Protein AF-A0A3M2GFY6-F1 (afdb_monomer)

pLDDT: mean 73.07, std 13.06, range [37.66, 90.62]

Structure (mmCIF, N/CA/C/O backbone):
data_AF-A0A3M2GFY6-F1
#
_entry.id   AF-A0A3M2GFY6-F1
#
loop_
_atom_site.group_PDB
_atom_site.id
_atom_site.type_symbol
_atom_site.label_atom_id
_atom_site.label_alt_id
_atom_site.label_comp_id
_atom_site.label_asym_id
_atom_site.label_entity_id
_atom_site.label_seq_id
_atom_site.pdbx_PDB_ins_code
_atom_site.Cartn_x
_atom_site.Cartn_y
_atom_site.Cartn_z
_atom_site.occupancy
_atom_site.B_iso_or_equiv
_atom_site.auth_seq_id
_atom_site.auth_comp_id
_atom_site.auth_asym_id
_atom_site.auth_atom_id
_atom_site.pdbx_PDB_model_num
ATOM 1 N N . MET A 1 1 ? -39.160 -22.752 21.048 1.00 37.66 1 MET A N 1
ATOM 2 C CA . MET A 1 1 ? -37.752 -22.494 20.669 1.00 37.66 1 MET A CA 1
ATOM 3 C C . MET A 1 1 ? -37.716 -21.827 19.296 1.00 37.66 1 MET A C 1
ATOM 5 O O . MET A 1 1 ? -38.011 -22.511 18.321 1.00 37.66 1 MET A O 1
ATOM 9 N N . PRO A 1 2 ? -37.441 -20.518 19.177 1.00 38.84 2 PRO A N 1
ATOM 10 C CA . PRO A 1 2 ? -37.310 -19.885 17.872 1.00 38.84 2 PRO A CA 1
ATOM 11 C C . PRO A 1 2 ? -35.859 -19.982 17.378 1.00 38.84 2 PRO A C 1
ATOM 13 O O . PRO A 1 2 ? -34.914 -19.687 18.106 1.00 38.84 2 PRO A O 1
ATOM 16 N N . LYS A 1 3 ? -35.698 -20.444 16.134 1.00 40.81 3 LYS A N 1
ATOM 17 C CA . LYS A 1 3 ? -34.412 -20.633 15.450 1.00 40.81 3 LYS A CA 1
ATOM 18 C C . LYS A 1 3 ? -33.701 -19.288 15.259 1.00 40.81 3 LYS A C 1
ATOM 20 O O . LYS A 1 3 ? -34.313 -18.323 14.799 1.00 40.81 3 LYS A O 1
ATOM 25 N N . SER A 1 4 ? -32.414 -19.243 15.599 1.00 39.19 4 SER A N 1
ATOM 26 C CA . SER A 1 4 ? -31.551 -18.079 15.411 1.00 39.19 4 SER A CA 1
ATOM 27 C C . SER A 1 4 ? -31.456 -17.720 13.926 1.00 39.19 4 SER A C 1
ATOM 29 O O . SER A 1 4 ? -31.172 -18.559 13.069 1.00 39.19 4 SER A O 1
ATOM 31 N N . LYS A 1 5 ? -31.722 -16.451 13.604 1.00 41.00 5 LYS A N 1
ATOM 32 C CA . LYS A 1 5 ? -31.489 -15.907 12.265 1.00 41.00 5 LYS A CA 1
ATOM 33 C C . LYS A 1 5 ? -29.979 -15.841 12.043 1.00 41.00 5 LYS A C 1
ATOM 35 O O . LYS A 1 5 ? -29.290 -15.055 12.687 1.00 41.00 5 LYS A O 1
ATOM 40 N N . ALA A 1 6 ? -29.480 -16.685 11.145 1.00 41.47 6 ALA A N 1
ATOM 41 C CA . ALA A 1 6 ? -28.109 -16.625 10.665 1.00 41.47 6 ALA A CA 1
ATOM 42 C C . ALA A 1 6 ? -27.842 -15.239 10.056 1.00 41.47 6 ALA A C 1
ATOM 44 O O . ALA A 1 6 ? -28.510 -14.819 9.110 1.00 41.47 6 ALA A O 1
ATOM 45 N N . TYR A 1 7 ? -26.875 -14.526 10.630 1.00 43.47 7 TYR A N 1
ATOM 46 C CA . TYR A 1 7 ? -26.387 -13.242 10.141 1.00 43.47 7 TYR A CA 1
ATOM 47 C C . TYR A 1 7 ? -25.671 -13.473 8.801 1.00 43.47 7 TYR A C 1
ATOM 49 O O . TYR A 1 7 ? -24.517 -13.898 8.762 1.00 43.47 7 TYR A O 1
ATOM 57 N N . GLN A 1 8 ? -26.360 -13.233 7.685 1.00 42.47 8 GLN A N 1
ATOM 58 C CA . GLN A 1 8 ? -25.717 -13.198 6.375 1.00 42.47 8 GLN A CA 1
ATOM 59 C C . GLN A 1 8 ? -24.933 -11.889 6.257 1.00 42.47 8 GLN A C 1
ATOM 61 O O . GLN A 1 8 ? -25.493 -10.822 6.013 1.00 42.47 8 GLN A O 1
ATOM 66 N N . VAL A 1 9 ? -23.619 -11.960 6.474 1.00 50.66 9 VAL A N 1
ATOM 67 C CA . VAL A 1 9 ? -22.710 -10.841 6.214 1.00 50.66 9 VAL A CA 1
ATOM 68 C C . VAL A 1 9 ? -22.597 -10.676 4.700 1.00 50.66 9 VAL A C 1
ATOM 70 O O . VAL A 1 9 ? -21.953 -11.472 4.021 1.00 50.66 9 VAL A O 1
ATOM 73 N N . ASN A 1 10 ? -23.249 -9.643 4.171 1.00 40.81 10 ASN A N 1
ATOM 74 C CA . ASN A 1 10 ? -23.176 -9.258 2.768 1.00 40.81 10 ASN A CA 1
ATOM 75 C C . ASN A 1 10 ? -21.762 -8.729 2.446 1.00 40.81 10 ASN A C 1
ATOM 77 O O . ASN A 1 10 ? -21.437 -7.579 2.726 1.00 40.81 10 ASN A O 1
ATOM 81 N N . GLN A 1 11 ? -20.900 -9.580 1.882 1.00 51.25 11 GLN A N 1
ATOM 82 C CA . GLN A 1 11 ? -19.503 -9.270 1.532 1.00 51.25 11 GLN A CA 1
ATOM 83 C C . GLN A 1 11 ? -19.365 -8.553 0.171 1.00 51.25 11 GLN A C 1
ATOM 85 O O . GLN A 1 11 ? -18.516 -8.909 -0.643 1.00 51.25 11 GLN A O 1
ATOM 90 N N . ARG A 1 12 ? -20.212 -7.558 -0.122 1.00 45.44 12 ARG A N 1
ATOM 91 C CA . ARG A 1 12 ? -20.210 -6.851 -1.420 1.00 45.44 12 ARG A CA 1
ATOM 92 C C . ARG A 1 12 ? -20.167 -5.324 -1.307 1.00 45.44 12 ARG A C 1
ATOM 94 O O . ARG A 1 12 ? -20.830 -4.632 -2.068 1.00 45.44 12 ARG A O 1
ATOM 101 N N . SER A 1 13 ? -19.349 -4.776 -0.412 1.00 47.47 13 SER A N 1
ATOM 102 C CA . SER A 1 13 ? -18.997 -3.348 -0.451 1.00 47.47 13 SER A CA 1
ATOM 103 C C . SER A 1 13 ? -17.488 -3.177 -0.622 1.00 47.47 13 SER A C 1
ATOM 105 O O . SER A 1 13 ? -16.754 -2.915 0.326 1.00 47.47 13 SER A O 1
ATOM 107 N N . TRP A 1 14 ? -17.025 -3.335 -1.860 1.00 51.41 14 TRP A N 1
ATOM 108 C CA . TRP A 1 14 ? -15.628 -3.127 -2.263 1.00 51.41 14 TRP A CA 1
ATOM 109 C C . TRP A 1 14 ? -15.119 -1.681 -2.048 1.00 51.41 14 TRP A C 1
ATOM 111 O O . TRP A 1 14 ? -13.915 -1.448 -2.071 1.00 51.41 14 TRP A O 1
ATOM 121 N N . PHE A 1 15 ? -16.013 -0.715 -1.798 1.00 46.59 15 PHE A N 1
ATOM 122 C CA . PHE A 1 15 ? -15.713 0.724 -1.772 1.00 46.59 15 PHE A CA 1
ATOM 123 C C . PHE A 1 15 ? -16.181 1.435 -0.488 1.00 46.59 15 PHE A C 1
ATOM 125 O O . PHE A 1 15 ? -16.809 2.486 -0.555 1.00 46.59 15 PHE A O 1
ATOM 132 N N . SER A 1 16 ? -15.914 0.882 0.702 1.00 52.44 16 SER A N 1
ATOM 133 C CA . SER A 1 16 ? -16.415 1.496 1.949 1.00 52.44 16 SER A CA 1
ATOM 134 C C . SER A 1 16 ? -15.564 2.654 2.497 1.00 52.44 16 SER A C 1
ATOM 136 O O . SER A 1 16 ? -16.038 3.354 3.388 1.00 52.44 16 SER A O 1
ATOM 138 N N . ASN A 1 17 ? -14.327 2.878 2.031 1.00 55.69 17 ASN A N 1
ATOM 139 C CA . ASN A 1 17 ? -13.485 3.933 2.613 1.00 55.69 17 ASN A CA 1
ATOM 140 C C . ASN A 1 17 ? -12.466 4.521 1.621 1.00 55.69 17 ASN A C 1
ATOM 142 O O . ASN A 1 17 ? -11.343 4.034 1.483 1.00 55.69 17 ASN A O 1
ATOM 146 N N . GLN A 1 18 ? -12.860 5.597 0.934 1.00 55.34 18 GLN A N 1
ATOM 147 C CA . GLN A 1 18 ? -12.040 6.266 -0.088 1.00 55.34 18 GLN A CA 1
ATOM 148 C C . GLN A 1 18 ? -10.793 6.955 0.498 1.00 55.34 18 GLN A C 1
ATOM 150 O O . GLN A 1 18 ? -9.742 6.958 -0.135 1.00 55.34 18 GLN A O 1
ATOM 155 N N . GLY A 1 19 ? -10.855 7.468 1.734 1.00 55.62 19 GLY A N 1
ATOM 156 C CA . GLY A 1 19 ? -9.732 8.186 2.360 1.00 55.62 19 GLY A CA 1
ATOM 157 C C . GLY A 1 19 ? -8.513 7.311 2.680 1.00 55.62 19 GLY A C 1
ATOM 158 O O . GLY A 1 19 ? -7.382 7.795 2.683 1.00 55.62 19 GLY A O 1
ATOM 159 N N . PHE A 1 20 ? -8.722 6.011 2.902 1.00 56.59 20 PHE A N 1
ATOM 160 C CA . PHE A 1 20 ? -7.628 5.072 3.150 1.00 56.59 20 PHE A CA 1
ATOM 161 C C . PHE A 1 20 ? -6.927 4.687 1.842 1.00 56.59 20 PHE A C 1
ATOM 163 O O . PHE A 1 20 ? -5.706 4.640 1.786 1.00 56.59 20 PHE A O 1
ATOM 170 N N . GLN A 1 21 ? -7.677 4.502 0.754 1.00 56.69 21 GLN A N 1
ATOM 171 C CA . GLN A 1 21 ? -7.134 4.047 -0.530 1.00 56.69 21 GLN A CA 1
ATOM 172 C C . GLN A 1 21 ? -6.092 5.018 -1.121 1.00 56.69 21 GLN A C 1
ATOM 174 O O . GLN A 1 21 ? -5.050 4.571 -1.596 1.00 56.69 21 GLN A O 1
ATOM 179 N N . PHE A 1 22 ? -6.293 6.336 -1.000 1.00 57.41 22 PHE A N 1
ATOM 180 C CA . PHE A 1 22 ? -5.333 7.336 -1.500 1.00 57.41 22 PHE A CA 1
ATOM 181 C C . PHE A 1 22 ? -3.986 7.333 -0.766 1.00 57.41 22 PHE A C 1
ATOM 183 O O . PHE A 1 22 ? -2.948 7.558 -1.386 1.00 57.41 22 PHE A O 1
ATOM 190 N N . ARG A 1 23 ? -3.968 7.027 0.537 1.00 62.62 23 ARG A N 1
ATOM 191 C CA . ARG A 1 23 ? -2.724 6.991 1.324 1.00 62.62 23 ARG A CA 1
ATOM 192 C C . ARG A 1 23 ? -1.860 5.768 1.050 1.00 62.62 23 ARG A C 1
ATOM 194 O O . ARG A 1 23 ? -0.683 5.815 1.357 1.00 62.62 23 ARG A O 1
ATOM 201 N N . PHE A 1 24 ? -2.404 4.696 0.485 1.00 64.38 24 PHE A N 1
ATOM 202 C CA . PHE A 1 24 ? -1.616 3.508 0.126 1.00 64.38 24 PHE A CA 1
ATOM 203 C C . PHE A 1 24 ? -1.334 3.430 -1.374 1.00 64.38 24 PHE A C 1
ATOM 205 O O . PHE A 1 24 ? -0.494 2.639 -1.790 1.00 64.38 24 PHE A O 1
ATOM 212 N N . LEU A 1 25 ? -1.972 4.290 -2.175 1.00 67.31 25 LEU A N 1
ATOM 213 C CA . LEU A 1 25 ? -1.726 4.406 -3.610 1.00 67.31 25 LEU A CA 1
ATOM 214 C C . LEU A 1 25 ? -0.312 4.905 -3.936 1.00 67.31 25 LEU A C 1
ATOM 216 O O . LEU A 1 25 ? 0.251 4.462 -4.929 1.00 67.31 25 LEU A O 1
ATOM 220 N N . TRP A 1 26 ? 0.302 5.770 -3.117 1.00 67.75 26 TRP A N 1
ATOM 221 C CA . TRP A 1 26 ? 1.640 6.299 -3.430 1.00 67.75 26 TRP A CA 1
ATOM 222 C C . TRP A 1 26 ? 2.764 5.260 -3.286 1.00 67.75 26 TRP A C 1
ATOM 224 O O . TRP A 1 26 ? 3.757 5.343 -4.004 1.00 67.75 26 TRP A O 1
ATOM 234 N N . ILE A 1 27 ? 2.597 4.254 -2.418 1.00 74.88 27 ILE A N 1
ATOM 235 C CA . ILE A 1 27 ? 3.607 3.214 -2.150 1.00 74.88 27 ILE A CA 1
ATOM 236 C C . ILE A 1 27 ? 4.008 2.456 -3.428 1.00 74.88 27 ILE A C 1
ATOM 238 O O . ILE A 1 27 ? 5.205 2.335 -3.676 1.00 74.88 27 ILE A O 1
ATOM 242 N N . PRO A 1 28 ? 3.072 1.973 -4.270 1.00 73.25 28 PRO A N 1
ATOM 243 C CA . PRO A 1 28 ? 3.424 1.383 -5.558 1.00 73.25 28 PRO A CA 1
ATOM 244 C C . PRO A 1 28 ? 3.736 2.424 -6.644 1.00 73.25 28 PRO A C 1
ATOM 246 O O . PRO A 1 28 ? 4.475 2.110 -7.569 1.00 73.25 28 PRO A O 1
ATOM 249 N N . ILE A 1 29 ? 3.232 3.661 -6.554 1.00 77.62 29 ILE A N 1
ATOM 250 C CA . ILE A 1 29 ? 3.483 4.703 -7.570 1.00 77.62 29 ILE A CA 1
ATOM 251 C C . ILE A 1 29 ? 4.955 5.133 -7.598 1.00 77.62 29 ILE A C 1
ATOM 253 O O . ILE A 1 29 ? 5.508 5.332 -8.675 1.00 77.62 29 ILE A O 1
ATOM 257 N N . VAL A 1 30 ? 5.611 5.254 -6.441 1.00 81.62 30 VAL A N 1
ATOM 258 C CA . VAL A 1 30 ? 7.025 5.665 -6.357 1.00 81.62 30 VAL A CA 1
ATOM 259 C C . VAL A 1 30 ? 7.981 4.714 -7.105 1.00 81.62 30 VAL A C 1
ATOM 261 O O . VAL A 1 30 ? 8.735 5.197 -7.950 1.00 81.62 30 VAL A O 1
ATOM 264 N N . PRO A 1 31 ? 7.976 3.384 -6.875 1.00 80.31 31 PRO A N 1
ATOM 265 C CA . PRO A 1 31 ? 8.851 2.469 -7.606 1.00 80.31 31 PRO A CA 1
ATOM 266 C C . PRO A 1 31 ? 8.494 2.378 -9.094 1.00 80.31 31 PRO A C 1
ATOM 268 O O . PRO A 1 31 ? 9.394 2.242 -9.919 1.00 80.31 31 PRO A O 1
ATOM 271 N N . VAL A 1 32 ? 7.211 2.514 -9.452 1.00 79.81 32 VAL A N 1
ATOM 272 C CA . VAL A 1 32 ? 6.774 2.619 -10.855 1.00 79.81 32 VAL A CA 1
ATOM 273 C C . VAL A 1 32 ? 7.402 3.842 -11.513 1.00 79.81 32 VAL A C 1
ATOM 275 O O . VAL A 1 32 ? 8.015 3.715 -12.568 1.00 79.81 32 VAL A O 1
ATOM 278 N N . LEU A 1 33 ? 7.317 5.009 -10.868 1.00 82.69 33 LEU A N 1
ATOM 279 C CA . LEU A 1 33 ? 7.923 6.243 -11.358 1.00 82.69 33 LEU A CA 1
ATOM 280 C C . LEU A 1 33 ? 9.433 6.087 -11.538 1.00 82.69 33 LEU A C 1
ATOM 282 O O . LEU A 1 33 ? 9.940 6.376 -12.617 1.00 82.69 33 LEU A O 1
ATOM 286 N N . LEU A 1 34 ? 10.143 5.558 -10.539 1.00 84.31 34 LEU A N 1
ATOM 287 C CA . LEU A 1 34 ? 11.590 5.332 -10.631 1.00 84.31 34 LEU A CA 1
ATOM 288 C C . LEU A 1 34 ? 11.967 4.390 -11.782 1.00 84.31 34 LEU A C 1
ATOM 290 O O . LEU A 1 34 ? 12.912 4.675 -12.516 1.00 84.31 34 LEU A O 1
ATOM 294 N N . LEU A 1 35 ? 11.212 3.307 -11.984 1.00 80.56 35 LEU A N 1
ATOM 295 C CA . LEU A 1 35 ? 11.433 2.385 -13.100 1.00 80.56 35 LEU A CA 1
ATOM 296 C C . LEU A 1 35 ? 11.163 3.046 -14.451 1.00 80.56 35 LEU A C 1
ATOM 298 O O . LEU A 1 35 ? 11.965 2.890 -15.369 1.00 80.56 35 LEU A O 1
ATOM 302 N N . THR A 1 36 ? 10.075 3.811 -14.574 1.00 80.69 36 THR A N 1
ATOM 303 C CA . THR A 1 36 ? 9.769 4.537 -15.815 1.00 80.69 36 THR A CA 1
ATOM 304 C C . THR A 1 36 ? 10.837 5.576 -16.137 1.00 80.69 36 THR A C 1
ATOM 306 O O . THR A 1 36 ? 11.280 5.644 -17.279 1.00 80.69 36 THR A O 1
ATOM 309 N N . ILE A 1 37 ? 11.331 6.307 -15.133 1.00 86.06 37 ILE A N 1
ATOM 310 C CA . ILE A 1 37 ? 12.439 7.252 -15.293 1.00 86.06 37 ILE A CA 1
ATOM 311 C C . ILE A 1 37 ? 13.688 6.503 -15.773 1.00 86.06 37 ILE A C 1
ATOM 313 O O . ILE A 1 37 ? 14.289 6.897 -16.769 1.00 86.06 37 ILE A O 1
ATOM 317 N N . GLY A 1 38 ? 14.035 5.377 -15.144 1.00 83.81 38 GLY A N 1
ATOM 318 C CA . GLY A 1 38 ? 15.160 4.541 -15.566 1.00 83.81 38 GLY A CA 1
ATOM 319 C C . GLY A 1 38 ? 15.054 4.073 -17.021 1.00 83.81 38 GLY A C 1
ATOM 320 O O . GLY A 1 38 ? 16.005 4.227 -17.782 1.00 83.81 38 GLY A O 1
ATOM 321 N N . LEU A 1 39 ? 13.884 3.576 -17.438 1.00 82.19 39 LEU A N 1
ATOM 322 C CA . LEU A 1 39 ? 13.622 3.186 -18.829 1.00 82.19 39 LEU A CA 1
ATOM 323 C C . LEU A 1 39 ? 13.786 4.356 -19.793 1.00 82.19 39 LEU A C 1
ATOM 325 O O . LEU A 1 39 ? 14.467 4.214 -20.802 1.00 82.19 39 LEU A O 1
ATOM 329 N N . THR A 1 40 ? 13.219 5.520 -19.468 1.00 82.56 40 THR A N 1
ATOM 330 C CA . THR A 1 40 ? 13.353 6.704 -20.327 1.00 82.56 40 THR A CA 1
ATOM 331 C C . THR A 1 40 ? 14.804 7.152 -20.472 1.00 82.56 40 THR A C 1
ATOM 333 O O . THR A 1 40 ? 15.215 7.499 -21.575 1.00 82.56 40 THR A O 1
ATOM 336 N N . LEU A 1 41 ? 15.608 7.078 -19.405 1.00 86.25 41 LEU A N 1
ATOM 337 C CA . LEU A 1 41 ? 17.032 7.414 -19.445 1.00 86.25 41 LEU A CA 1
ATOM 338 C C . LEU A 1 41 ? 17.831 6.428 -20.302 1.00 86.25 41 LEU A C 1
ATOM 340 O O . LEU A 1 41 ? 18.691 6.851 -21.072 1.00 86.25 41 LEU A O 1
ATOM 344 N N . VAL A 1 42 ? 17.534 5.130 -20.208 1.00 83.75 42 VAL A N 1
ATOM 345 C CA . VAL A 1 42 ? 18.177 4.102 -21.039 1.00 83.75 42 VAL A CA 1
ATOM 346 C C . VAL A 1 42 ? 17.798 4.280 -22.508 1.00 83.75 42 VAL A C 1
ATOM 348 O O . VAL A 1 42 ? 18.683 4.297 -23.360 1.00 83.75 42 VAL A O 1
ATOM 351 N N . SER A 1 43 ? 16.512 4.469 -22.820 1.00 80.81 43 SER A N 1
ATOM 352 C CA . SER A 1 43 ? 16.069 4.720 -24.195 1.00 80.81 43 SER A CA 1
ATOM 353 C C . SER A 1 43 ? 16.682 6.005 -24.759 1.00 80.81 43 SER A C 1
ATOM 355 O O . SER A 1 43 ? 17.121 6.004 -25.907 1.00 80.81 43 SER A O 1
ATOM 357 N N . PHE A 1 44 ? 16.788 7.067 -23.951 1.00 85.19 44 PHE A N 1
ATOM 358 C CA . PHE A 1 44 ? 17.459 8.310 -24.338 1.00 85.19 44 PHE A CA 1
ATOM 359 C C . PHE A 1 44 ? 18.951 8.091 -24.612 1.00 85.19 44 PHE A C 1
ATOM 361 O O . PHE A 1 44 ? 19.452 8.517 -25.648 1.00 85.19 44 PHE A O 1
ATOM 368 N N . TYR A 1 45 ? 19.657 7.367 -23.740 1.00 86.00 45 TYR A N 1
ATOM 369 C CA . TYR A 1 45 ? 21.067 7.038 -23.950 1.00 86.00 45 TYR A CA 1
ATOM 370 C C . TYR A 1 45 ? 21.280 6.249 -25.250 1.00 86.00 45 TYR A C 1
ATOM 372 O O . TYR A 1 45 ? 22.102 6.641 -26.078 1.00 86.00 45 TYR A O 1
ATOM 380 N N . VAL A 1 46 ? 20.490 5.195 -25.480 1.00 82.75 46 VAL A N 1
ATOM 381 C CA . VAL A 1 46 ? 20.558 4.392 -26.712 1.00 82.75 46 VAL A CA 1
ATOM 382 C C . VAL A 1 46 ? 20.313 5.260 -27.946 1.00 82.75 46 VAL A C 1
ATOM 384 O O . VAL A 1 46 ? 21.086 5.171 -28.895 1.00 82.75 46 VAL A O 1
ATOM 387 N N . TRP A 1 47 ? 19.300 6.134 -27.919 1.00 81.75 47 TRP A N 1
ATOM 388 C CA . TRP A 1 47 ? 19.039 7.088 -28.999 1.00 81.75 47 TRP A CA 1
ATOM 389 C C . TRP A 1 47 ? 20.256 7.972 -29.281 1.00 81.75 47 TRP A C 1
ATOM 391 O O . TRP A 1 47 ? 20.674 8.086 -30.429 1.00 81.75 47 TRP A O 1
ATOM 401 N N . THR A 1 48 ? 20.848 8.581 -28.246 1.00 83.88 48 THR A N 1
ATOM 402 C CA . THR A 1 48 ? 21.998 9.488 -28.419 1.00 83.88 48 THR A CA 1
ATOM 403 C C . THR A 1 48 ? 23.209 8.785 -29.023 1.00 83.88 48 THR A C 1
ATOM 405 O O . THR A 1 48 ? 23.820 9.309 -29.952 1.00 83.88 48 THR A O 1
ATOM 408 N N . VAL A 1 49 ? 23.523 7.579 -28.543 1.00 83.50 49 VAL A N 1
ATOM 409 C CA . VAL A 1 49 ? 24.638 6.776 -29.049 1.00 83.50 49 VAL A CA 1
ATOM 410 C C . VAL A 1 49 ? 24.386 6.393 -30.503 1.00 83.50 49 VAL A C 1
ATOM 412 O O . VAL A 1 49 ? 25.240 6.634 -31.353 1.00 83.50 49 VAL A O 1
ATOM 415 N N . LEU A 1 50 ? 23.200 5.870 -30.817 1.00 77.38 50 LEU A N 1
ATOM 416 C CA . LEU A 1 50 ? 22.854 5.485 -32.181 1.00 77.38 50 LEU A CA 1
ATOM 417 C C . LEU A 1 50 ? 22.925 6.685 -33.139 1.00 77.38 50 LEU A C 1
ATOM 419 O O . LEU A 1 50 ? 23.537 6.582 -34.198 1.00 77.38 50 LEU A O 1
ATOM 423 N N . ASN A 1 51 ? 22.382 7.838 -32.735 1.00 75.88 51 ASN A N 1
ATOM 424 C CA . ASN A 1 51 ? 22.399 9.056 -33.543 1.00 75.88 51 ASN A CA 1
ATOM 425 C C . ASN A 1 51 ? 23.824 9.577 -33.792 1.00 75.88 51 ASN A C 1
ATOM 427 O O . ASN A 1 51 ? 24.130 9.997 -34.904 1.00 75.88 51 ASN A O 1
ATOM 431 N N . SER A 1 52 ? 24.710 9.497 -32.791 1.00 80.56 52 SER A N 1
ATOM 432 C CA . SER A 1 52 ? 26.114 9.900 -32.947 1.00 80.56 52 SER A CA 1
ATOM 433 C C . SER A 1 52 ? 26.860 9.059 -33.987 1.00 80.56 52 SER A C 1
ATOM 435 O O . SER A 1 52 ? 27.552 9.614 -34.839 1.00 80.56 52 SER A O 1
ATOM 437 N N . TYR A 1 53 ? 26.647 7.738 -33.998 1.00 76.62 53 TYR A N 1
ATOM 438 C CA . TYR A 1 53 ? 27.223 6.877 -35.028 1.00 76.62 53 TYR A CA 1
ATOM 439 C C . TYR A 1 53 ? 26.680 7.234 -36.418 1.00 76.62 53 TYR A C 1
ATOM 441 O O . TYR A 1 53 ? 27.450 7.317 -37.371 1.00 76.62 53 TYR A O 1
ATOM 449 N N . ILE A 1 54 ? 25.375 7.487 -36.555 1.00 71.69 54 ILE A N 1
ATOM 450 C CA . ILE A 1 54 ? 24.755 7.832 -37.846 1.00 71.69 54 ILE A CA 1
ATOM 451 C C . ILE A 1 54 ? 25.372 9.101 -38.447 1.00 71.69 54 ILE A C 1
ATOM 453 O O . ILE A 1 54 ? 25.713 9.112 -39.633 1.00 71.69 54 ILE A O 1
ATOM 457 N N . GLU A 1 55 ? 25.540 10.157 -37.650 1.00 76.31 55 GLU A N 1
ATOM 458 C CA . GLU A 1 55 ? 26.124 11.416 -38.125 1.00 76.31 55 GLU A CA 1
ATOM 459 C C . GLU A 1 55 ? 27.563 11.220 -38.631 1.00 76.31 55 GLU A C 1
ATOM 461 O O . GLU A 1 55 ? 27.902 11.686 -39.728 1.00 76.31 55 GLU A O 1
ATOM 466 N N . GLU A 1 56 ? 28.377 10.452 -37.902 1.00 76.69 56 GLU A N 1
ATOM 467 C CA . GLU A 1 56 ? 29.760 10.135 -38.274 1.00 76.69 56 GLU A CA 1
ATOM 468 C C . GLU A 1 56 ? 29.835 9.340 -39.591 1.00 76.69 56 GLU A C 1
ATOM 470 O O . GLU A 1 56 ? 30.539 9.731 -40.530 1.00 76.69 56 GLU A O 1
ATOM 475 N N . TRP A 1 57 ? 29.033 8.277 -39.725 1.00 69.69 57 TRP A N 1
ATOM 476 C CA . TRP A 1 57 ? 28.976 7.468 -40.948 1.00 69.69 57 TRP A CA 1
ATOM 477 C C . TRP A 1 57 ? 28.428 8.247 -42.151 1.00 69.69 57 TRP A C 1
ATOM 479 O O . TRP A 1 57 ? 28.903 8.064 -43.277 1.00 69.69 57 TRP A O 1
ATOM 489 N N . SER A 1 58 ? 27.456 9.140 -41.938 1.00 70.69 58 SER A N 1
ATOM 490 C CA . SER A 1 58 ? 26.871 9.954 -43.009 1.00 70.69 58 SER A CA 1
ATOM 491 C C . SER A 1 58 ? 27.885 10.931 -43.615 1.00 70.69 58 SER A C 1
ATOM 493 O O . SER A 1 58 ? 27.947 11.080 -44.839 1.00 70.69 58 SER A O 1
ATOM 495 N N . THR A 1 59 ? 28.729 11.531 -42.772 1.00 77.00 59 THR A N 1
ATOM 496 C CA . THR A 1 59 ? 29.780 12.471 -43.180 1.00 77.00 59 THR A CA 1
ATOM 497 C C . THR A 1 59 ? 30.854 11.747 -43.986 1.00 77.00 59 THR A C 1
ATOM 499 O O . THR A 1 59 ? 31.162 12.150 -45.110 1.00 77.00 59 THR A O 1
ATOM 502 N N . TYR A 1 60 ? 31.325 10.602 -43.482 1.00 72.44 60 TYR A N 1
ATOM 503 C CA . TYR A 1 60 ? 32.305 9.755 -44.165 1.00 72.44 60 TYR A CA 1
ATOM 504 C C . TYR A 1 60 ? 31.821 9.284 -45.548 1.00 72.44 60 TYR A C 1
ATOM 506 O O . TYR A 1 60 ? 32.571 9.288 -46.529 1.00 72.44 60 TYR A O 1
ATOM 514 N N . ALA A 1 61 ? 30.539 8.921 -45.662 1.00 68.25 61 ALA A N 1
ATOM 515 C CA . ALA A 1 61 ? 29.946 8.520 -46.934 1.00 68.25 61 ALA A CA 1
ATOM 516 C C . ALA A 1 61 ? 29.888 9.668 -47.955 1.00 68.25 61 ALA A C 1
ATOM 518 O O . ALA A 1 61 ? 30.140 9.448 -49.142 1.00 68.25 61 ALA A O 1
ATOM 519 N N . ASN A 1 62 ? 29.578 10.888 -47.511 1.00 74.62 62 ASN A N 1
ATOM 520 C CA . ASN A 1 62 ? 29.496 12.055 -48.388 1.00 74.62 62 ASN A CA 1
ATOM 521 C C . ASN A 1 62 ? 30.879 12.475 -48.914 1.00 74.62 62 ASN A C 1
ATOM 523 O O . ASN A 1 62 ? 31.011 12.742 -50.110 1.00 74.62 62 ASN A O 1
ATOM 527 N N . GLU A 1 63 ? 31.914 12.467 -48.069 1.00 76.81 63 GLU A N 1
ATOM 528 C CA . GLU A 1 63 ? 33.296 12.766 -48.479 1.00 76.81 63 GLU A CA 1
ATOM 529 C C . GLU A 1 63 ? 33.807 11.782 -49.537 1.00 76.81 63 GLU A C 1
ATOM 531 O O . GLU A 1 63 ? 34.396 12.177 -50.546 1.00 76.81 63 GLU A O 1
ATOM 536 N N . LEU A 1 64 ? 33.532 10.489 -49.355 1.00 70.19 64 LEU A N 1
ATOM 537 C CA . LEU A 1 64 ? 33.963 9.468 -50.307 1.00 70.19 64 LEU A CA 1
ATOM 538 C C . LEU A 1 64 ? 33.214 9.555 -51.633 1.00 70.19 64 LEU A C 1
ATOM 540 O O . LEU A 1 64 ? 33.808 9.334 -52.690 1.00 70.19 64 LEU A O 1
ATOM 544 N N . GLN A 1 65 ? 31.942 9.944 -51.598 1.00 71.00 65 GLN A N 1
ATOM 545 C CA . GLN A 1 65 ? 31.173 10.195 -52.808 1.00 71.00 65 GLN A CA 1
ATOM 546 C C . GLN A 1 65 ? 31.695 11.423 -53.573 1.00 71.00 65 GLN A C 1
ATOM 548 O O . GLN A 1 65 ? 31.797 11.364 -54.797 1.00 71.00 65 GLN A O 1
ATOM 553 N N . GLN A 1 66 ? 32.094 12.497 -52.885 1.00 78.38 66 GLN A N 1
ATOM 554 C CA . GLN A 1 66 ? 32.733 13.659 -53.519 1.00 78.38 66 GLN A CA 1
ATOM 555 C C . GLN A 1 66 ? 34.096 13.307 -54.129 1.00 78.38 66 GLN A C 1
ATOM 557 O O . GLN A 1 66 ? 34.362 13.647 -55.282 1.00 78.38 66 GLN A O 1
ATOM 562 N N . ALA A 1 67 ? 34.937 12.571 -53.396 1.00 70.75 67 ALA A N 1
ATOM 563 C CA . ALA A 1 67 ? 36.234 12.118 -53.893 1.00 70.75 67 ALA A CA 1
ATOM 564 C C . ALA A 1 67 ? 36.098 11.241 -55.149 1.00 70.75 67 ALA A C 1
ATOM 566 O O . ALA A 1 67 ? 36.911 11.347 -56.067 1.00 70.75 67 ALA A O 1
ATOM 567 N N . LEU A 1 68 ? 35.055 10.408 -55.226 1.00 68.56 68 LEU A N 1
ATOM 568 C CA . LEU A 1 68 ? 34.763 9.626 -56.426 1.00 68.56 68 LEU A CA 1
ATOM 569 C C . LEU A 1 68 ? 34.417 10.500 -57.626 1.00 68.56 68 LEU A C 1
ATOM 571 O O . LEU A 1 68 ? 34.975 10.276 -58.696 1.00 68.56 68 LEU A O 1
ATOM 575 N N . VAL A 1 69 ? 33.521 11.476 -57.458 1.00 73.56 69 VAL A N 1
ATOM 576 C CA . VAL A 1 69 ? 33.111 12.372 -58.552 1.00 73.56 69 VAL A CA 1
ATOM 577 C C . VAL A 1 69 ? 34.331 13.080 -59.142 1.00 73.56 69 VAL A C 1
ATOM 579 O O . VAL A 1 69 ? 34.512 13.064 -60.357 1.00 73.56 69 VAL A O 1
ATOM 582 N N . ILE A 1 70 ? 35.224 13.590 -58.288 1.00 71.31 70 ILE A N 1
ATOM 583 C CA . ILE A 1 70 ? 36.467 14.254 -58.708 1.00 71.31 70 ILE A CA 1
ATOM 584 C C . ILE A 1 70 ? 37.388 13.286 -59.465 1.00 71.31 70 ILE A C 1
ATOM 586 O O . ILE A 1 70 ? 37.923 13.622 -60.520 1.00 71.31 70 ILE A O 1
ATOM 590 N N . VAL A 1 71 ? 37.583 12.067 -58.955 1.00 69.31 71 VAL A N 1
ATOM 591 C CA . VAL A 1 71 ? 38.447 11.068 -59.606 1.00 69.31 71 VAL A CA 1
ATOM 592 C C . VAL A 1 71 ? 37.878 10.633 -60.956 1.00 69.31 71 VAL A C 1
ATOM 594 O O . VAL A 1 71 ? 38.639 10.443 -61.903 1.00 69.31 71 VAL A O 1
ATOM 597 N N . GLN A 1 72 ? 36.557 10.507 -61.062 1.00 65.12 72 GLN A N 1
ATOM 598 C CA . GLN A 1 72 ? 35.874 10.161 -62.303 1.00 65.12 72 GLN A CA 1
ATOM 599 C C . GLN A 1 72 ? 35.953 11.300 -63.331 1.00 65.12 72 GLN A C 1
ATOM 601 O O . GLN A 1 72 ? 36.157 11.028 -64.509 1.00 65.12 72 GLN A O 1
ATOM 606 N N . GLU A 1 73 ? 35.876 12.559 -62.897 1.00 66.25 73 GLU A N 1
ATOM 607 C CA . GLU A 1 73 ? 36.034 13.739 -63.756 1.00 66.25 73 GLU A CA 1
ATOM 608 C C . GLU A 1 73 ? 37.475 13.893 -64.278 1.00 66.25 73 GLU A C 1
ATOM 610 O O . GLU A 1 73 ? 37.691 14.137 -65.465 1.00 66.25 73 GLU A O 1
ATOM 615 N N . VAL A 1 74 ? 38.484 13.661 -63.431 1.00 66.06 74 VAL A N 1
ATOM 616 C CA . VAL A 1 74 ? 39.905 13.695 -63.829 1.00 66.06 74 VAL A CA 1
ATOM 617 C C . VAL A 1 74 ? 40.273 12.517 -64.745 1.00 66.06 74 VAL A C 1
ATOM 619 O O . VAL A 1 74 ? 41.089 12.683 -65.653 1.00 66.06 74 VAL A O 1
ATOM 622 N N . ALA A 1 75 ? 39.648 11.345 -64.571 1.00 58.47 75 ALA A N 1
ATOM 623 C CA . ALA A 1 75 ? 39.875 10.161 -65.411 1.00 58.47 75 ALA A CA 1
ATOM 624 C C . ALA A 1 75 ? 39.472 10.352 -66.880 1.00 58.47 75 ALA A C 1
ATOM 626 O O . ALA A 1 75 ? 40.040 9.707 -67.759 1.00 58.47 75 ALA A O 1
ATOM 627 N N . VAL A 1 76 ? 38.535 11.262 -67.163 1.00 57.69 76 VAL A N 1
ATOM 628 C CA . VAL A 1 76 ? 38.120 11.609 -68.534 1.00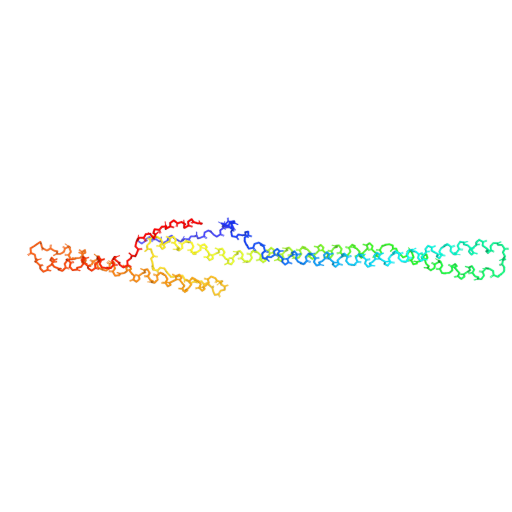 57.69 76 VAL A CA 1
ATOM 629 C C . VAL A 1 76 ? 39.236 12.341 -69.297 1.00 57.69 76 VAL A C 1
ATOM 631 O O . VAL A 1 76 ? 39.228 12.363 -70.526 1.00 57.69 76 VAL A O 1
ATOM 634 N N . ARG A 1 77 ? 40.222 12.917 -68.593 1.00 60.12 77 ARG A N 1
ATOM 635 C CA . ARG A 1 77 ? 41.270 13.766 -69.178 1.00 60.12 77 ARG A CA 1
ATOM 636 C C . ARG A 1 77 ? 42.594 13.045 -69.462 1.00 60.12 77 ARG A C 1
ATOM 638 O O . ARG A 1 77 ? 43.354 13.539 -70.289 1.00 60.12 77 ARG A O 1
ATOM 645 N N . ASP A 1 78 ? 42.870 11.913 -68.808 1.00 60.41 78 ASP A N 1
ATOM 646 C CA . ASP A 1 78 ? 44.116 11.145 -68.969 1.00 60.41 78 ASP A CA 1
ATOM 647 C C . ASP A 1 78 ? 43.869 9.642 -68.708 1.00 60.41 78 ASP A C 1
ATOM 649 O O . ASP A 1 78 ? 43.606 9.210 -67.583 1.00 60.41 78 ASP A O 1
ATOM 653 N N . THR A 1 79 ? 43.856 8.834 -69.770 1.00 57.03 79 THR A N 1
ATOM 654 C CA . THR A 1 79 ? 43.045 7.602 -69.817 1.00 57.03 79 THR A CA 1
ATOM 655 C C . THR A 1 79 ? 43.728 6.340 -69.282 1.00 57.03 79 THR A C 1
ATOM 657 O O . THR A 1 79 ? 43.032 5.400 -68.915 1.00 57.03 79 THR A O 1
ATOM 660 N N . ALA A 1 80 ? 45.061 6.290 -69.173 1.00 60.31 80 ALA A N 1
ATOM 661 C CA . ALA A 1 80 ? 45.764 5.033 -68.862 1.00 60.31 80 ALA A CA 1
ATOM 662 C C . ALA A 1 80 ? 46.172 4.864 -67.383 1.00 60.31 80 ALA A C 1
ATOM 664 O O . ALA A 1 80 ? 46.101 3.760 -66.844 1.00 60.31 80 ALA A O 1
ATOM 665 N N . SER A 1 81 ? 46.589 5.935 -66.694 1.00 59.66 81 SER A N 1
ATOM 666 C CA . SER A 1 81 ? 47.021 5.845 -65.284 1.00 59.66 81 SER A CA 1
ATOM 667 C C . SER A 1 81 ? 45.865 6.042 -64.295 1.00 59.66 81 SER A C 1
ATOM 669 O O . SER A 1 81 ? 45.862 5.465 -63.201 1.00 59.66 81 SER A O 1
ATOM 671 N N . VAL A 1 82 ? 44.846 6.810 -64.695 1.00 61.47 82 VAL A N 1
ATOM 672 C CA . VAL A 1 82 ? 43.740 7.220 -63.826 1.00 61.47 82 VAL A CA 1
ATOM 673 C C . VAL A 1 82 ? 42.652 6.150 -63.742 1.00 61.47 82 VAL A C 1
ATOM 675 O O . VAL A 1 82 ? 42.048 6.001 -62.685 1.00 61.47 82 VAL A O 1
ATOM 678 N N . GLU A 1 83 ? 42.466 5.316 -64.770 1.00 63.19 83 GLU A N 1
ATOM 679 C CA . GLU A 1 83 ? 41.450 4.251 -64.772 1.00 63.19 83 GLU A CA 1
ATOM 680 C C . GLU A 1 83 ? 41.659 3.229 -63.633 1.00 63.19 83 GLU A C 1
ATOM 682 O O . GLU A 1 83 ? 40.705 2.769 -62.999 1.00 63.19 83 GLU A O 1
ATOM 687 N N . SER A 1 84 ? 42.918 2.920 -63.301 1.00 64.50 84 SER A N 1
ATOM 688 C CA . SER A 1 84 ? 43.260 2.016 -62.191 1.00 64.50 84 SER A CA 1
ATOM 689 C C . SER A 1 84 ? 42.939 2.617 -60.810 1.00 64.50 84 SER A C 1
ATOM 691 O O . SER A 1 84 ? 42.430 1.927 -59.917 1.00 64.50 84 SER A O 1
ATOM 693 N N . ARG A 1 85 ? 43.166 3.929 -60.637 1.00 64.81 85 ARG A N 1
ATOM 694 C CA . ARG A 1 85 ? 42.848 4.675 -59.406 1.00 64.81 85 ARG A CA 1
ATOM 695 C C . ARG A 1 85 ? 41.341 4.906 -59.285 1.00 64.81 85 ARG A C 1
ATOM 697 O O . ARG A 1 85 ? 40.791 4.700 -58.205 1.00 64.81 85 ARG A O 1
ATOM 704 N N . ALA A 1 86 ? 40.669 5.207 -60.396 1.00 64.62 86 ALA A N 1
ATOM 705 C CA . ALA A 1 86 ? 39.219 5.332 -60.490 1.00 64.62 86 ALA A CA 1
ATOM 706 C C . ALA A 1 86 ? 38.516 4.038 -60.085 1.00 64.62 86 ALA A C 1
ATOM 708 O O . ALA A 1 86 ? 37.638 4.087 -59.236 1.00 64.62 86 ALA A O 1
ATOM 709 N N . LYS A 1 87 ? 38.967 2.865 -60.551 1.00 68.62 87 LYS A N 1
ATOM 710 C CA . LYS A 1 87 ? 38.409 1.567 -60.119 1.00 68.62 87 LYS A CA 1
ATOM 711 C C . LYS A 1 87 ? 38.564 1.304 -58.617 1.00 68.62 87 LYS A C 1
ATOM 713 O O . LYS A 1 87 ? 37.687 0.694 -58.009 1.00 68.62 87 LYS A O 1
ATOM 718 N N . THR A 1 88 ? 39.653 1.768 -58.003 1.00 66.25 88 THR A N 1
ATOM 719 C CA . THR A 1 88 ? 39.890 1.591 -56.559 1.00 66.25 88 THR A CA 1
ATOM 720 C C . THR A 1 88 ? 38.967 2.478 -55.722 1.00 66.25 88 THR A C 1
ATOM 722 O O . THR A 1 88 ? 38.409 2.021 -54.723 1.00 66.25 88 THR A O 1
ATOM 725 N N . VAL A 1 89 ? 38.769 3.730 -56.141 1.00 67.94 89 VAL A N 1
ATOM 726 C CA . VAL A 1 89 ? 37.835 4.661 -55.487 1.00 67.94 89 VAL A CA 1
ATOM 727 C C . VAL A 1 89 ? 36.388 4.240 -55.753 1.00 67.94 89 VAL A C 1
ATOM 729 O O . VAL A 1 89 ? 35.594 4.211 -54.818 1.00 67.94 89 VAL A O 1
ATOM 732 N N . GLN A 1 90 ? 36.078 3.785 -56.970 1.00 68.56 90 GLN A N 1
ATOM 733 C CA . GLN A 1 90 ? 34.782 3.221 -57.354 1.00 68.56 90 GLN A CA 1
ATOM 734 C C . GLN A 1 90 ? 34.424 2.029 -56.480 1.00 68.56 90 GLN A C 1
ATOM 736 O O . GLN A 1 90 ? 33.345 2.012 -55.910 1.00 68.56 90 GLN A O 1
ATOM 741 N N . ARG A 1 91 ? 35.356 1.095 -56.251 1.00 70.38 91 ARG A N 1
ATOM 74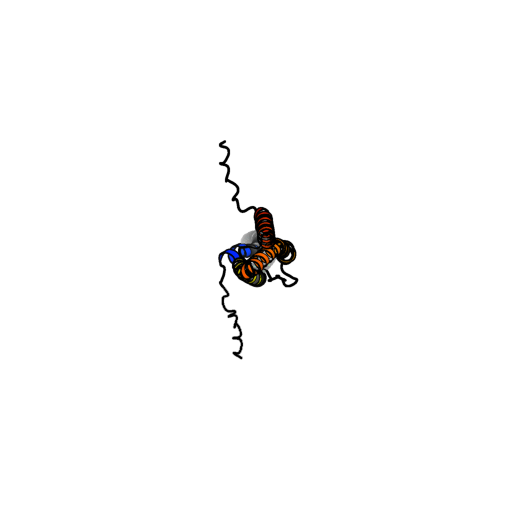2 C CA . ARG A 1 91 ? 35.114 -0.041 -55.354 1.00 70.38 91 ARG A CA 1
ATOM 743 C C . ARG A 1 91 ? 34.799 0.411 -53.925 1.00 70.38 91 ARG A C 1
ATOM 745 O O . ARG A 1 91 ? 33.905 -0.153 -53.308 1.00 70.38 91 ARG A O 1
ATOM 752 N N . LYS A 1 92 ? 35.502 1.418 -53.390 1.00 67.00 92 LYS A N 1
ATOM 753 C CA . LYS A 1 92 ? 35.201 1.956 -52.052 1.00 67.00 92 LYS A CA 1
ATOM 754 C C . LYS A 1 92 ? 33.835 2.642 -52.013 1.00 67.00 92 LYS A C 1
ATOM 756 O O . LYS A 1 92 ? 33.098 2.417 -51.062 1.00 67.00 92 LYS A O 1
ATOM 761 N N . VAL A 1 93 ? 33.472 3.412 -53.039 1.00 67.44 93 VAL A N 1
ATOM 762 C CA . VAL A 1 93 ? 32.151 4.053 -53.111 1.00 67.44 93 VAL A CA 1
ATOM 763 C C . VAL A 1 93 ? 31.031 3.063 -53.366 1.00 67.44 93 VAL A C 1
ATOM 765 O O . VAL A 1 93 ? 29.964 3.239 -52.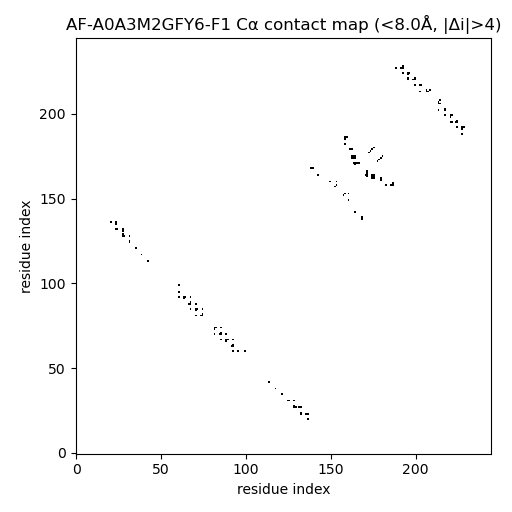802 1.00 67.44 93 VAL A O 1
ATOM 768 N N . ASP A 1 94 ? 31.251 2.003 -54.130 1.00 70.50 94 ASP A N 1
ATOM 769 C CA . ASP A 1 94 ? 30.263 0.946 -54.314 1.00 70.50 94 ASP A CA 1
ATOM 770 C C . ASP A 1 94 ? 30.061 0.176 -53.003 1.00 70.50 94 ASP A C 1
ATOM 772 O O . ASP A 1 94 ? 28.924 -0.075 -52.621 1.00 70.50 94 ASP A O 1
ATOM 776 N N . VAL A 1 95 ? 31.132 -0.105 -52.246 1.00 65.75 95 VAL A N 1
ATOM 777 C CA . VAL A 1 95 ? 31.027 -0.670 -50.888 1.00 65.75 95 VAL A CA 1
ATOM 778 C C . VAL A 1 95 ? 30.279 0.283 -49.956 1.00 65.75 95 VAL A C 1
ATOM 780 O O . VAL A 1 95 ? 29.392 -0.153 -49.237 1.00 65.75 95 VAL A O 1
ATOM 783 N N . LEU A 1 96 ? 30.563 1.583 -49.992 1.00 63.56 96 LEU A N 1
ATOM 784 C CA . LEU A 1 96 ? 29.841 2.572 -49.188 1.00 63.56 96 LEU A CA 1
ATOM 785 C C . LEU A 1 96 ? 28.405 2.796 -49.635 1.00 63.56 96 LEU A C 1
ATOM 787 O O . LEU A 1 96 ? 27.558 3.043 -48.792 1.00 63.56 96 LEU A O 1
ATOM 791 N N . ARG A 1 97 ? 28.103 2.673 -50.926 1.00 63.94 97 ARG A N 1
ATOM 792 C CA . ARG A 1 97 ? 26.735 2.654 -51.442 1.00 63.94 97 ARG A CA 1
ATOM 793 C C . ARG A 1 97 ? 26.011 1.405 -50.990 1.00 63.94 97 ARG A C 1
ATOM 795 O O . ARG A 1 97 ? 24.854 1.529 -50.648 1.00 63.94 97 ARG A O 1
ATOM 802 N N . LEU A 1 98 ? 26.664 0.246 -50.940 1.00 62.28 98 LEU A N 1
ATOM 803 C CA . LEU A 1 98 ? 26.083 -0.977 -50.385 1.00 62.28 98 LEU A CA 1
ATOM 804 C C . LEU A 1 98 ? 25.878 -0.869 -48.869 1.00 62.28 98 LEU A C 1
ATOM 806 O O . LEU A 1 98 ? 24.860 -1.330 -48.380 1.00 62.28 98 LEU A O 1
ATOM 810 N N . VAL A 1 99 ? 26.791 -0.219 -48.140 1.00 62.59 99 VAL A N 1
ATOM 811 C CA . VAL A 1 99 ? 26.667 0.047 -46.694 1.00 62.59 99 VAL A CA 1
ATOM 812 C C . VAL A 1 99 ? 25.610 1.119 -46.401 1.00 62.59 99 VAL A C 1
ATOM 814 O O . VAL A 1 99 ? 24.877 0.988 -45.436 1.00 62.59 99 VAL A O 1
ATOM 817 N N . LYS A 1 100 ? 25.475 2.149 -47.244 1.00 60.47 100 LYS A N 1
ATOM 818 C CA . LYS A 1 100 ? 24.436 3.193 -47.150 1.00 60.47 100 LYS A CA 1
ATOM 819 C C . LYS A 1 100 ? 23.080 2.723 -47.696 1.00 60.47 100 LYS A C 1
ATOM 821 O O . LYS A 1 100 ? 22.052 3.261 -47.314 1.00 60.47 100 LYS A O 1
ATOM 826 N N . ALA A 1 101 ? 23.086 1.736 -48.593 1.00 60.81 101 ALA A N 1
ATOM 827 C CA . ALA A 1 101 ? 21.910 1.006 -49.059 1.00 60.81 101 ALA A CA 1
ATOM 828 C C . ALA A 1 101 ? 21.592 -0.208 -48.175 1.00 60.81 101 ALA A C 1
ATOM 830 O O . ALA A 1 101 ? 20.569 -0.851 -48.416 1.00 60.81 101 ALA A O 1
ATOM 831 N N . MET A 1 102 ? 22.415 -0.513 -47.152 1.00 58.44 102 MET A N 1
ATOM 832 C CA . MET A 1 102 ? 21.916 -1.290 -46.023 1.00 58.44 102 MET A CA 1
ATOM 833 C C . MET A 1 102 ? 20.806 -0.442 -45.423 1.00 58.44 102 MET A C 1
ATOM 835 O O . MET A 1 102 ? 21.026 0.725 -45.093 1.00 58.44 102 MET A O 1
ATOM 839 N N . PRO A 1 103 ? 19.584 -0.970 -45.437 1.00 58.03 103 PRO A N 1
ATOM 840 C CA . PRO A 1 103 ? 18.421 -0.127 -45.365 1.00 58.03 103 PRO A CA 1
ATOM 841 C C . PRO A 1 103 ? 18.359 0.538 -43.990 1.00 58.03 103 PRO A C 1
ATOM 843 O O . PRO A 1 103 ? 18.584 -0.102 -42.963 1.00 58.03 103 PRO A O 1
ATOM 846 N N . GLU A 1 104 ? 17.937 1.800 -43.983 1.00 56.91 104 GLU A N 1
ATOM 847 C CA . GLU A 1 104 ? 17.416 2.532 -42.816 1.00 56.91 104 GLU A CA 1
ATOM 848 C C . GLU A 1 104 ? 16.452 1.662 -41.957 1.00 56.91 104 GLU A C 1
ATOM 850 O O . GLU A 1 104 ? 16.284 1.878 -40.759 1.00 56.91 104 GLU A O 1
ATOM 855 N N . PHE A 1 105 ? 15.913 0.594 -42.558 1.00 52.59 105 PHE A N 1
ATOM 856 C CA . PHE A 1 105 ? 15.157 -0.519 -41.983 1.00 52.59 105 PHE A CA 1
ATOM 857 C C . PHE A 1 105 ? 15.759 -1.188 -40.735 1.00 52.59 105 PHE A C 1
ATOM 859 O O . PHE A 1 105 ? 14.970 -1.611 -39.899 1.00 52.59 105 PHE A O 1
ATOM 866 N N . GLU A 1 106 ? 17.082 -1.295 -40.531 1.00 64.25 106 GLU A N 1
ATOM 867 C CA . GLU A 1 106 ? 17.586 -1.858 -39.255 1.00 64.25 106 GLU A CA 1
ATOM 868 C C . GLU A 1 106 ? 17.463 -0.871 -38.082 1.00 64.25 106 GLU A C 1
ATOM 870 O O . GLU A 1 106 ? 17.249 -1.287 -36.944 1.00 64.25 106 GLU A O 1
ATOM 875 N N . ILE A 1 107 ? 17.512 0.437 -38.338 1.00 63.22 107 ILE A N 1
ATOM 876 C CA . ILE A 1 107 ? 17.447 1.467 -37.291 1.00 63.22 107 ILE A CA 1
ATOM 877 C C . ILE A 1 107 ? 16.003 1.700 -36.860 1.00 63.22 107 ILE A C 1
ATOM 879 O O . ILE A 1 107 ? 15.711 1.670 -35.664 1.00 63.22 107 ILE A O 1
ATOM 883 N N . ASP A 1 108 ? 15.088 1.833 -37.820 1.00 69.88 108 ASP A N 1
ATOM 884 C CA . ASP A 1 108 ? 13.654 1.909 -37.534 1.00 69.88 108 ASP A CA 1
ATOM 885 C C . ASP A 1 108 ? 13.161 0.642 -36.835 1.00 69.88 108 ASP A C 1
ATOM 887 O O . ASP A 1 108 ? 12.338 0.711 -35.922 1.00 69.88 108 ASP A O 1
ATOM 891 N N . PHE A 1 109 ? 13.709 -0.521 -37.193 1.00 74.75 109 PHE A N 1
ATOM 892 C CA . PHE A 1 109 ? 13.415 -1.781 -36.521 1.00 74.75 109 PHE A CA 1
ATOM 893 C C . PHE A 1 109 ? 13.919 -1.799 -35.072 1.00 74.75 109 PHE A C 1
ATOM 895 O O . PHE A 1 109 ? 13.158 -2.155 -34.171 1.00 74.75 109 PHE A O 1
ATOM 902 N N . LEU A 1 110 ? 15.156 -1.359 -34.813 1.00 73.62 110 LEU A N 1
ATOM 903 C CA . LEU A 1 110 ? 15.704 -1.258 -33.455 1.00 73.62 110 LEU A CA 1
ATOM 904 C C . LEU A 1 110 ? 14.948 -0.234 -32.595 1.00 73.62 110 LEU A C 1
ATOM 906 O O . LEU A 1 110 ? 14.651 -0.511 -31.431 1.00 73.62 110 LEU A O 1
ATOM 910 N N . LEU A 1 111 ? 14.584 0.920 -33.160 1.00 75.19 111 LEU A N 1
ATOM 911 C CA . LEU A 1 111 ? 13.771 1.936 -32.488 1.00 75.19 111 LEU A CA 1
ATOM 912 C C . LEU A 1 111 ? 12.360 1.420 -32.192 1.00 75.19 111 LEU A C 1
ATOM 914 O O . LEU A 1 111 ? 11.863 1.592 -31.078 1.00 75.19 111 LEU A O 1
ATOM 918 N N . THR A 1 112 ? 11.740 0.726 -33.147 1.00 80.50 112 THR A N 1
ATOM 919 C CA . THR A 1 112 ? 10.420 0.106 -32.974 1.00 80.50 112 THR A CA 1
ATOM 920 C C . THR A 1 112 ? 10.455 -0.969 -31.889 1.00 80.50 112 THR A C 1
ATOM 922 O O . THR A 1 112 ? 9.582 -0.990 -31.022 1.00 80.50 112 THR A O 1
ATOM 925 N N . ILE A 1 113 ? 11.484 -1.824 -31.868 1.00 82.00 113 ILE A N 1
ATOM 926 C CA . ILE A 1 113 ? 11.676 -2.826 -30.810 1.00 82.00 113 ILE A CA 1
ATOM 927 C C . ILE A 1 113 ? 11.861 -2.160 -29.447 1.00 82.00 113 ILE A C 1
ATOM 929 O O . ILE A 1 113 ? 11.244 -2.601 -28.479 1.00 82.00 113 ILE A O 1
ATOM 933 N N . ASN A 1 114 ? 12.666 -1.098 -29.356 1.00 79.12 114 ASN A N 1
ATOM 934 C CA . ASN A 1 114 ? 12.885 -0.369 -28.105 1.00 79.12 114 ASN A CA 1
ATOM 935 C C . ASN A 1 114 ? 11.576 0.253 -27.587 1.00 79.12 114 ASN A C 1
ATOM 937 O O . ASN A 1 114 ? 11.245 0.118 -26.409 1.00 79.12 114 ASN A O 1
ATOM 941 N N . LEU A 1 115 ? 10.774 0.849 -28.474 1.00 81.31 115 LEU A N 1
ATOM 942 C CA . LEU A 1 115 ? 9.482 1.440 -28.121 1.00 81.31 115 LEU A CA 1
ATOM 943 C C . LEU A 1 115 ? 8.478 0.376 -27.653 1.00 81.31 115 LEU A C 1
ATOM 945 O O . LEU A 1 115 ? 7.843 0.547 -26.611 1.00 81.31 115 LEU A O 1
ATOM 949 N N . ILE A 1 116 ? 8.370 -0.746 -28.373 1.00 86.81 116 ILE A N 1
ATOM 950 C CA . ILE A 1 116 ? 7.518 -1.878 -27.977 1.00 86.81 116 ILE A CA 1
ATOM 951 C C . ILE A 1 116 ? 7.972 -2.433 -26.627 1.00 86.81 116 ILE A C 1
ATOM 953 O O . ILE A 1 116 ? 7.143 -2.648 -25.745 1.00 86.81 116 ILE A O 1
ATOM 957 N N . PHE A 1 117 ? 9.276 -2.631 -26.436 1.00 82.38 117 PHE A N 1
ATOM 958 C CA . PHE A 1 117 ? 9.831 -3.120 -25.180 1.00 82.38 117 PHE A CA 1
ATOM 959 C C . PHE A 1 117 ? 9.511 -2.170 -24.018 1.00 82.38 117 PHE A C 1
ATOM 961 O O . PHE A 1 117 ? 8.997 -2.614 -22.993 1.00 82.38 117 PHE A O 1
ATOM 968 N N . GLY A 1 118 ? 9.715 -0.861 -24.194 1.00 81.75 118 GLY A N 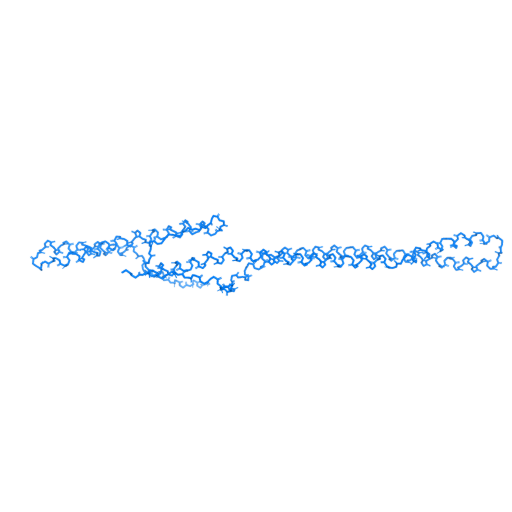1
ATOM 969 C CA . GLY A 1 118 ? 9.357 0.150 -23.198 1.00 81.75 118 GLY A CA 1
ATOM 970 C C . GLY A 1 118 ? 7.868 0.133 -22.844 1.00 81.75 118 GLY A C 1
ATOM 971 O O . GLY A 1 118 ? 7.512 0.186 -21.665 1.00 81.75 118 GLY A O 1
ATOM 972 N N . LEU A 1 119 ? 6.993 -0.019 -23.842 1.00 84.00 119 LEU A N 1
ATOM 973 C CA . LEU A 1 119 ? 5.546 -0.099 -23.641 1.00 84.00 119 LEU A CA 1
ATOM 974 C C . LEU A 1 119 ? 5.136 -1.379 -22.901 1.00 84.00 119 LEU A C 1
ATOM 976 O O . LEU A 1 119 ? 4.311 -1.323 -21.990 1.00 84.00 119 LEU A O 1
ATOM 980 N N . VAL A 1 120 ? 5.743 -2.519 -23.235 1.00 85.94 120 VAL A N 1
ATOM 981 C CA . VAL A 1 120 ? 5.516 -3.787 -22.528 1.00 85.94 120 VAL A CA 1
ATOM 982 C C . VAL A 1 120 ? 5.934 -3.659 -21.067 1.00 85.94 120 VAL A C 1
ATOM 984 O O . VAL A 1 120 ? 5.159 -4.018 -20.180 1.00 85.94 120 VAL A O 1
ATOM 987 N N . VAL A 1 121 ? 7.118 -3.105 -20.793 1.00 81.94 121 VAL A N 1
ATOM 988 C CA . VAL A 1 121 ? 7.589 -2.930 -19.415 1.00 81.94 121 VAL A CA 1
ATOM 989 C C . VAL A 1 121 ? 6.679 -1.974 -18.641 1.00 81.94 121 VAL A C 1
ATOM 991 O O . VAL A 1 121 ? 6.309 -2.287 -17.511 1.00 81.94 121 VAL A O 1
ATOM 994 N N . LEU A 1 122 ? 6.243 -0.865 -19.247 1.00 81.00 122 LEU A N 1
ATOM 995 C CA . LEU A 1 122 ? 5.288 0.063 -18.635 1.00 81.00 122 LEU A CA 1
ATOM 996 C C . LEU A 1 122 ? 3.990 -0.649 -18.229 1.00 81.00 122 LEU A C 1
ATOM 998 O O . LEU A 1 122 ? 3.539 -0.511 -17.092 1.00 81.00 122 LEU A O 1
ATOM 1002 N N . VAL A 1 123 ? 3.401 -1.433 -19.137 1.00 86.19 123 VAL A N 1
ATOM 1003 C CA . VAL A 1 123 ? 2.165 -2.181 -18.869 1.00 86.19 123 VAL A CA 1
ATOM 1004 C C . VAL A 1 123 ? 2.371 -3.186 -17.738 1.00 86.19 123 VAL A C 1
ATOM 1006 O O . VAL A 1 123 ? 1.559 -3.233 -16.815 1.00 86.19 123 VAL A O 1
ATOM 1009 N N . VAL A 1 124 ? 3.464 -3.953 -17.756 1.00 84.50 124 VAL A N 1
ATOM 1010 C CA . VAL A 1 124 ? 3.783 -4.921 -16.693 1.00 84.50 124 VAL A CA 1
ATOM 1011 C C . VAL A 1 124 ? 3.914 -4.221 -15.342 1.00 84.50 124 VAL A C 1
ATOM 1013 O O . VAL A 1 124 ? 3.329 -4.664 -14.354 1.00 84.50 124 VAL A O 1
ATOM 1016 N N . VAL A 1 125 ? 4.631 -3.101 -15.299 1.00 81.94 125 VAL A N 1
ATOM 1017 C CA . VAL A 1 125 ? 4.836 -2.311 -14.084 1.00 81.94 125 VAL A CA 1
ATOM 1018 C C . VAL A 1 125 ? 3.507 -1.767 -13.546 1.00 81.94 125 VAL A C 1
ATOM 1020 O O . VAL A 1 125 ? 3.247 -1.882 -12.348 1.00 81.9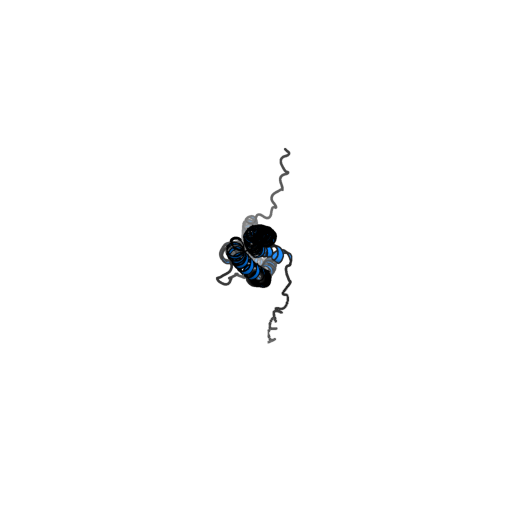4 125 VAL A O 1
ATOM 1023 N N . LEU A 1 126 ? 2.628 -1.250 -14.411 1.00 83.38 126 LEU A N 1
ATOM 1024 C CA . LEU A 1 126 ? 1.290 -0.795 -14.018 1.00 83.38 126 LEU A CA 1
ATOM 1025 C C . LEU A 1 126 ? 0.435 -1.938 -13.463 1.00 83.38 126 LEU A C 1
ATOM 1027 O O . LEU A 1 126 ? -0.212 -1.776 -12.427 1.00 83.38 126 LEU A O 1
ATOM 1031 N N . VAL A 1 127 ? 0.454 -3.104 -14.112 1.00 86.31 127 VAL A N 1
ATOM 1032 C CA . VAL A 1 127 ? -0.284 -4.286 -13.649 1.00 86.31 127 VAL A CA 1
ATOM 1033 C C . VAL A 1 127 ? 0.206 -4.716 -12.268 1.00 86.31 127 VAL A C 1
ATOM 1035 O O . VAL A 1 127 ? -0.611 -4.913 -11.370 1.00 86.31 127 VAL A O 1
ATOM 1038 N N . VAL A 1 128 ? 1.523 -4.806 -12.063 1.00 83.94 128 VAL A N 1
ATOM 1039 C CA . VAL A 1 128 ? 2.115 -5.166 -10.765 1.00 83.94 128 VAL A CA 1
ATOM 1040 C C . VAL A 1 128 ? 1.752 -4.140 -9.691 1.00 83.94 128 VAL A C 1
ATOM 1042 O O . VAL A 1 128 ? 1.360 -4.521 -8.588 1.00 83.94 128 VAL A O 1
ATOM 1045 N N . ALA A 1 129 ? 1.815 -2.848 -10.010 1.00 82.62 129 ALA A N 1
ATOM 1046 C CA . ALA A 1 129 ? 1.462 -1.772 -9.090 1.00 82.62 129 ALA A CA 1
ATOM 1047 C C . ALA A 1 129 ? 0.003 -1.851 -8.627 1.00 82.62 129 ALA A C 1
ATOM 1049 O O . ALA A 1 129 ? -0.273 -1.801 -7.426 1.00 82.62 129 ALA A O 1
ATOM 1050 N N . VAL A 1 130 ? -0.927 -2.032 -9.571 1.00 83.81 130 VAL A N 1
ATOM 1051 C CA . VAL A 1 130 ? -2.352 -2.223 -9.272 1.00 83.81 130 VAL A CA 1
ATOM 1052 C C . VAL A 1 130 ? -2.554 -3.484 -8.437 1.00 83.81 130 VAL A C 1
ATOM 1054 O O . VAL A 1 130 ? -3.285 -3.459 -7.448 1.00 83.81 130 VAL A O 1
ATOM 1057 N N . TRP A 1 131 ? -1.879 -4.579 -8.782 1.00 82.88 131 TRP A N 1
ATOM 1058 C CA . TRP A 1 131 ? -2.006 -5.845 -8.067 1.00 82.88 131 TRP A CA 1
ATOM 1059 C C . TRP A 1 131 ? -1.549 -5.737 -6.604 1.00 82.88 131 TRP A C 1
ATOM 1061 O O . TRP A 1 131 ? -2.268 -6.164 -5.698 1.00 82.88 131 TRP A O 1
ATOM 1071 N N . ILE A 1 132 ? -0.409 -5.084 -6.353 1.00 81.62 132 ILE A N 1
ATOM 1072 C CA . ILE A 1 132 ? 0.089 -4.797 -4.998 1.00 81.62 132 ILE A CA 1
ATOM 1073 C C . ILE A 1 132 ? -0.901 -3.909 -4.234 1.00 81.62 132 ILE A C 1
ATOM 1075 O O . ILE A 1 132 ? -1.240 -4.218 -3.089 1.00 81.62 132 ILE A O 1
ATOM 1079 N N . ALA A 1 133 ? -1.402 -2.839 -4.861 1.00 80.44 133 ALA A N 1
ATOM 1080 C CA . ALA A 1 133 ? -2.363 -1.928 -4.239 1.00 80.44 133 ALA A CA 1
ATOM 1081 C C . ALA A 1 133 ? -3.643 -2.655 -3.796 1.00 80.44 133 ALA A C 1
ATOM 1083 O O . ALA A 1 133 ? -4.121 -2.453 -2.677 1.00 80.44 133 ALA A O 1
ATOM 1084 N N . LEU A 1 134 ? -4.170 -3.544 -4.643 1.00 79.69 134 LEU A N 1
ATOM 1085 C CA . LEU A 1 134 ? -5.350 -4.350 -4.335 1.00 79.69 134 LEU A CA 1
ATOM 1086 C C . LEU A 1 134 ? -5.101 -5.283 -3.146 1.00 79.69 134 LEU A C 1
ATOM 1088 O O . LEU A 1 134 ? -5.894 -5.303 -2.202 1.00 79.69 134 LEU A O 1
ATOM 1092 N N . ILE A 1 135 ? -3.985 -6.019 -3.146 1.00 79.62 135 ILE A N 1
ATOM 1093 C CA . ILE A 1 135 ? -3.638 -6.936 -2.049 1.00 79.62 135 ILE A CA 1
ATOM 1094 C C . ILE A 1 135 ? -3.509 -6.177 -0.725 1.00 79.62 135 ILE A C 1
ATOM 1096 O O . ILE A 1 135 ? -4.047 -6.618 0.296 1.00 79.62 135 ILE A O 1
ATOM 1100 N N . GLN A 1 136 ? -2.830 -5.029 -0.733 1.00 74.25 136 GLN A N 1
ATOM 1101 C CA . GLN A 1 136 ? -2.636 -4.230 0.472 1.00 74.25 136 GLN A CA 1
ATOM 1102 C C . GLN A 1 136 ? -3.962 -3.646 0.981 1.00 74.25 136 GLN A C 1
ATOM 1104 O O . GLN A 1 136 ? -4.233 -3.683 2.182 1.00 74.25 136 GLN A O 1
ATOM 1109 N N . SER A 1 137 ? -4.830 -3.185 0.073 1.00 77.19 137 SER A N 1
ATOM 1110 C CA . SER A 1 137 ? -6.168 -2.696 0.418 1.00 77.19 137 SER A CA 1
ATOM 1111 C C . SER A 1 137 ? -7.005 -3.776 1.112 1.00 77.19 137 SER A C 1
ATOM 1113 O O . SER A 1 137 ? -7.578 -3.528 2.177 1.00 77.19 137 SER A O 1
ATOM 1115 N N . HIS A 1 138 ? -7.009 -5.004 0.580 1.00 70.06 138 HIS A N 1
ATOM 1116 C CA . HIS A 1 138 ? -7.743 -6.125 1.174 1.00 70.06 138 HIS A CA 1
ATOM 1117 C C . HIS A 1 138 ? -7.224 -6.530 2.552 1.00 70.06 138 HIS A C 1
ATOM 1119 O O . HIS A 1 138 ? -8.019 -6.899 3.420 1.00 70.06 138 HIS A O 1
ATOM 1125 N N . ARG A 1 139 ? -5.905 -6.461 2.762 1.00 70.38 139 ARG A N 1
ATOM 1126 C CA . ARG A 1 139 ? -5.294 -6.798 4.050 1.00 70.38 139 ARG A CA 1
ATOM 1127 C C . ARG A 1 139 ? -5.697 -5.843 5.161 1.00 70.38 139 ARG A C 1
ATOM 1129 O O . ARG A 1 139 ? -5.879 -6.296 6.280 1.00 70.38 139 ARG A O 1
ATOM 1136 N N . ILE A 1 140 ? -5.884 -4.558 4.864 1.00 70.75 140 ILE A N 1
ATOM 1137 C CA . ILE A 1 140 ? -6.098 -3.558 5.913 1.00 70.75 140 ILE A CA 1
ATOM 1138 C C . ILE A 1 140 ? -7.583 -3.221 6.126 1.00 70.75 140 ILE A C 1
ATOM 1140 O O . ILE A 1 140 ? -8.027 -3.086 7.268 1.00 70.75 140 ILE A O 1
ATOM 1144 N N . ALA A 1 141 ? -8.387 -3.147 5.060 1.00 72.38 141 ALA A N 1
ATOM 1145 C CA . ALA A 1 141 ? -9.795 -2.751 5.169 1.00 72.38 141 ALA A CA 1
ATOM 1146 C C . ALA A 1 141 ? -10.621 -3.720 6.039 1.00 72.38 141 ALA A C 1
ATOM 1148 O O . ALA A 1 141 ? -11.405 -3.296 6.888 1.00 72.38 141 ALA A O 1
ATOM 1149 N N . GLY A 1 142 ? -10.410 -5.031 5.879 1.00 71.19 142 GLY A N 1
ATOM 1150 C CA . GLY A 1 142 ? -11.156 -6.052 6.621 1.00 71.19 142 GLY A CA 1
ATOM 1151 C C . GLY A 1 142 ? -10.950 -5.987 8.143 1.00 71.19 142 GLY A C 1
ATOM 1152 O O . GLY A 1 142 ? -11.933 -6.003 8.895 1.00 71.19 142 GLY A O 1
ATOM 1153 N N . PRO A 1 143 ? -9.696 -5.942 8.629 1.00 73.69 143 PRO A N 1
ATOM 1154 C CA . PRO A 1 143 ? -9.389 -5.724 10.038 1.00 73.69 143 PRO A CA 1
ATOM 1155 C C . PRO A 1 143 ? -9.950 -4.419 10.610 1.00 73.69 143 PRO A C 1
ATOM 1157 O O . PRO A 1 143 ? -10.584 -4.460 11.665 1.00 73.69 143 PRO A O 1
ATOM 1160 N N . ILE A 1 144 ? -9.801 -3.295 9.898 1.00 79.81 144 ILE A N 1
ATOM 1161 C CA . ILE A 1 144 ? -10.281 -1.977 10.350 1.00 79.81 144 ILE A CA 1
ATOM 1162 C C . ILE A 1 144 ? -11.804 -1.953 10.498 1.00 79.81 144 ILE A C 1
ATOM 1164 O O . ILE A 1 144 ? -12.328 -1.466 11.497 1.00 79.81 144 ILE A O 1
ATOM 1168 N N . ASP A 1 145 ? -12.539 -2.528 9.550 1.00 79.12 145 ASP A N 1
ATOM 1169 C CA . ASP A 1 145 ? -13.998 -2.568 9.638 1.00 79.12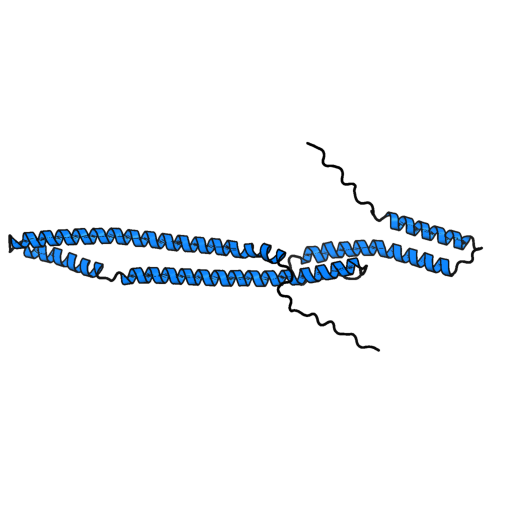 145 ASP A CA 1
ATOM 1170 C C . ASP A 1 145 ? -14.488 -3.416 10.818 1.00 79.12 145 ASP A C 1
ATOM 1172 O O . ASP A 1 145 ? -15.494 -3.089 11.455 1.00 79.12 145 ASP A O 1
ATOM 1176 N N . ARG A 1 146 ? -13.786 -4.513 11.136 1.00 78.31 146 ARG A N 1
ATOM 1177 C CA . ARG A 1 146 ? -14.064 -5.308 12.342 1.00 78.31 146 ARG A CA 1
ATOM 1178 C C . ARG A 1 146 ? -13.749 -4.527 13.612 1.00 78.31 146 ARG A C 1
ATOM 1180 O O . ARG A 1 146 ? -14.568 -4.545 14.527 1.00 78.31 146 ARG A O 1
ATOM 1187 N N . PHE A 1 147 ? -12.623 -3.821 13.636 1.00 82.38 147 PHE A N 1
ATOM 1188 C CA . PHE A 1 147 ? -12.244 -2.941 14.736 1.00 82.38 147 PHE A CA 1
ATOM 1189 C C . PHE A 1 147 ? -13.315 -1.875 15.001 1.00 82.38 147 PHE A C 1
ATOM 1191 O O . PHE A 1 147 ? -13.828 -1.783 16.112 1.00 82.38 147 PHE A O 1
ATOM 1198 N N . ASN A 1 148 ? -13.766 -1.168 13.963 1.00 84.44 148 ASN A N 1
ATOM 1199 C CA . ASN A 1 148 ? -14.811 -0.147 14.071 1.00 84.44 148 ASN A CA 1
ATOM 1200 C C . ASN A 1 148 ? -16.145 -0.696 14.595 1.00 84.44 148 ASN A C 1
ATOM 1202 O O . ASN A 1 148 ? -16.806 -0.047 15.406 1.00 84.44 148 ASN A O 1
ATOM 1206 N N . ARG A 1 149 ? -16.570 -1.883 14.140 1.00 84.00 149 ARG A N 1
ATOM 1207 C CA . ARG A 1 149 ? -17.798 -2.520 14.647 1.00 84.00 149 ARG A CA 1
ATOM 1208 C C . ARG A 1 149 ? -17.682 -2.864 16.126 1.00 84.00 149 ARG A C 1
ATOM 1210 O O . ARG A 1 149 ? -18.590 -2.554 16.888 1.00 84.00 149 ARG A O 1
ATOM 1217 N N . MET A 1 150 ? -16.557 -3.437 16.532 1.00 82.50 150 MET A N 1
ATOM 1218 C CA . MET A 1 150 ? -16.336 -3.791 17.928 1.00 82.50 150 MET A CA 1
ATOM 1219 C C . MET A 1 150 ? -16.239 -2.548 18.822 1.00 82.50 150 MET A C 1
ATOM 1221 O O . MET A 1 150 ? -16.836 -2.535 19.890 1.00 82.50 150 MET A O 1
ATOM 1225 N N . MET A 1 151 ? -15.583 -1.477 18.365 1.00 84.62 151 MET A N 1
ATOM 1226 C CA . MET A 1 151 ? -15.562 -0.189 19.070 1.00 84.62 151 MET A CA 1
ATOM 1227 C C . MET A 1 151 ? -16.969 0.351 19.332 1.00 84.62 151 MET A C 1
ATOM 1229 O O . MET A 1 151 ? -17.253 0.827 20.428 1.00 84.62 151 MET A O 1
ATOM 1233 N N . LYS A 1 152 ? -17.875 0.230 18.354 1.00 86.81 152 LYS A N 1
ATOM 1234 C CA . LYS A 1 152 ? -19.285 0.593 18.546 1.00 86.81 152 LYS A CA 1
ATOM 1235 C C . LYS A 1 152 ? -19.961 -0.295 19.589 1.00 86.81 152 LYS A C 1
ATOM 1237 O O . LYS A 1 152 ? -20.674 0.226 20.435 1.00 86.81 152 LYS A O 1
ATOM 1242 N N . GLU A 1 153 ? -19.732 -1.606 19.561 1.00 85.56 153 GLU A N 1
ATOM 1243 C CA . GLU A 1 153 ? -20.302 -2.525 20.557 1.00 85.56 153 GLU A CA 1
ATOM 1244 C C . GLU A 1 153 ? -19.776 -2.260 21.975 1.00 85.56 153 GLU A C 1
ATOM 1246 O O . GLU A 1 153 ? -20.557 -2.241 22.928 1.00 85.56 153 GLU A O 1
ATOM 1251 N N . ILE A 1 154 ? -18.485 -1.970 22.123 1.00 87.06 154 ILE A N 1
ATOM 1252 C CA . ILE A 1 154 ? -17.875 -1.573 23.397 1.00 87.06 154 ILE A CA 1
ATOM 1253 C C . ILE A 1 154 ? -18.471 -0.253 23.889 1.00 87.06 154 ILE A C 1
ATOM 1255 O O . ILE A 1 154 ? -18.827 -0.151 25.059 1.00 87.06 154 ILE A O 1
ATOM 1259 N N . GLY A 1 155 ? -18.687 0.713 22.990 1.00 84.75 155 GLY A N 1
ATOM 1260 C CA . GLY A 1 155 ? -19.393 1.960 23.297 1.00 84.75 155 GLY A CA 1
ATOM 1261 C C . GLY A 1 155 ? -20.836 1.762 23.782 1.00 84.75 155 GLY A C 1
ATOM 1262 O O . GLY A 1 155 ? -21.376 2.641 24.443 1.00 84.75 155 GLY A O 1
ATOM 1263 N N . THR A 1 156 ? -21.452 0.603 23.516 1.00 87.69 156 THR A N 1
ATOM 1264 C CA . THR A 1 156 ? -22.767 0.227 24.075 1.00 87.69 156 THR A CA 1
ATOM 1265 C C . THR A 1 156 ? -22.690 -0.499 25.425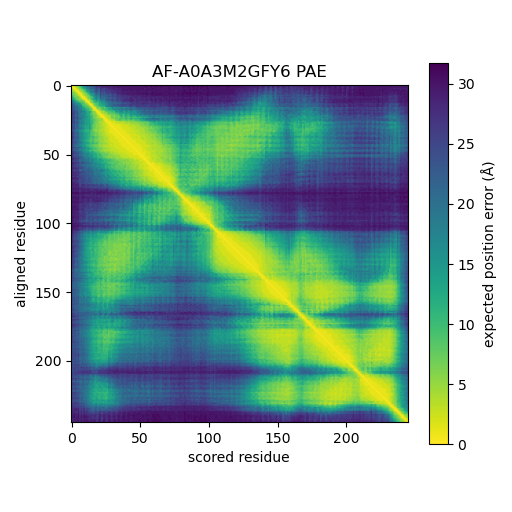 1.00 87.69 156 THR A C 1
ATOM 1267 O O . THR A 1 156 ? -23.715 -0.949 25.927 1.00 87.69 156 THR A O 1
ATOM 1270 N N . GLY A 1 157 ? -21.498 -0.640 26.018 1.00 81.00 157 GLY A N 1
ATOM 1271 C CA . GLY A 1 157 ? -21.287 -1.285 27.321 1.00 81.00 157 GLY A CA 1
ATOM 1272 C C . GLY A 1 157 ? -20.963 -2.783 27.264 1.00 81.00 157 GLY A C 1
ATOM 1273 O O . GLY A 1 157 ? -20.857 -3.432 28.303 1.00 81.00 157 GLY A O 1
ATOM 1274 N N . LYS A 1 158 ? -20.772 -3.368 26.072 1.00 82.38 158 LYS A N 1
ATOM 1275 C CA . LYS A 1 158 ? -20.405 -4.789 25.918 1.00 82.38 158 LYS A CA 1
ATOM 1276 C C . LYS A 1 158 ? -18.890 -4.983 26.033 1.00 82.38 158 LYS A C 1
ATOM 1278 O O . LYS A 1 158 ? -18.194 -5.125 25.032 1.00 82.38 158 LYS A O 1
ATOM 1283 N N . LEU A 1 159 ? -18.388 -5.005 27.265 1.00 81.38 159 LEU A N 1
ATOM 1284 C CA . LEU A 1 159 ? -16.949 -5.046 27.573 1.00 81.38 159 LEU A CA 1
ATOM 1285 C C . LEU A 1 159 ? -16.326 -6.454 27.581 1.00 81.38 159 LEU A C 1
ATOM 1287 O O . LEU A 1 159 ? -15.110 -6.584 27.687 1.00 81.38 159 LEU A O 1
ATOM 1291 N N . TYR A 1 160 ? -17.125 -7.514 27.432 1.00 73.31 160 TYR A N 1
ATOM 1292 C CA . TYR A 1 160 ? -16.648 -8.907 27.449 1.00 73.31 160 TYR A CA 1
ATOM 1293 C C . TYR A 1 160 ? -15.941 -9.344 26.155 1.00 73.31 160 TYR A C 1
ATOM 1295 O O . TYR A 1 160 ? -15.348 -10.422 26.099 1.00 73.31 160 TYR A O 1
ATOM 1303 N N . TRP A 1 161 ? -16.010 -8.542 25.091 1.00 70.50 161 TRP A N 1
ATOM 1304 C CA . TRP A 1 161 ? -15.367 -8.879 23.826 1.00 70.50 161 TRP A CA 1
ATOM 1305 C C . TRP A 1 161 ? -13.847 -8.738 23.931 1.00 70.50 161 TRP A C 1
ATOM 1307 O O . TRP A 1 161 ? -13.331 -7.756 24.460 1.00 70.50 161 TRP A O 1
ATOM 1317 N N . ARG A 1 162 ? -13.115 -9.721 23.404 1.00 73.75 162 ARG A N 1
ATOM 1318 C CA . ARG A 1 162 ? -11.658 -9.660 23.231 1.00 73.75 162 ARG A CA 1
ATOM 1319 C C . ARG A 1 162 ? -11.326 -9.886 21.765 1.00 73.75 162 ARG A C 1
ATOM 1321 O O . ARG A 1 162 ? -11.865 -10.798 21.135 1.00 73.75 162 ARG A O 1
ATOM 1328 N N . MET A 1 163 ? -10.458 -9.044 21.213 1.00 69.56 163 MET A N 1
ATOM 1329 C CA . MET A 1 163 ? -10.097 -9.095 19.799 1.00 69.56 163 MET A CA 1
ATOM 1330 C C . MET A 1 163 ? -8.822 -9.910 19.607 1.00 69.56 163 MET A C 1
ATOM 1332 O O . MET A 1 163 ? -7.835 -9.714 20.312 1.00 69.56 163 MET A O 1
ATOM 1336 N N . ARG A 1 164 ? -8.839 -10.815 18.626 1.00 67.31 164 ARG A N 1
ATOM 1337 C CA . ARG A 1 164 ? -7.650 -11.525 18.137 1.00 67.31 164 ARG A CA 1
ATOM 1338 C C . ARG A 1 164 ? -7.556 -11.329 16.632 1.00 67.31 164 ARG A C 1
ATOM 1340 O O . ARG A 1 164 ? -8.518 -11.631 15.919 1.00 67.31 164 ARG A O 1
ATOM 1347 N N . PHE A 1 165 ? -6.425 -10.823 16.149 1.00 66.31 165 PHE A N 1
ATOM 1348 C CA . PHE A 1 165 ? -6.187 -10.678 14.713 1.00 66.31 165 PHE A CA 1
ATOM 1349 C C . PHE A 1 165 ? -5.443 -11.880 14.149 1.00 66.31 165 PHE A C 1
ATOM 1351 O O . PHE A 1 165 ? -4.789 -12.646 14.854 1.00 66.31 165 PHE A O 1
ATOM 1358 N N . ARG A 1 166 ? -5.562 -12.077 12.833 1.00 59.50 166 ARG A N 1
ATOM 1359 C CA . ARG A 1 166 ? -4.813 -13.127 12.146 1.00 59.50 166 ARG A CA 1
ATOM 1360 C C . ARG A 1 166 ? -3.347 -12.691 12.017 1.00 59.50 166 ARG A C 1
ATOM 1362 O O . ARG A 1 166 ? -3.039 -11.528 11.805 1.00 59.50 166 ARG A O 1
ATOM 1369 N N . GLN A 1 167 ? -2.453 -13.669 12.111 1.00 48.06 167 GLN A N 1
ATOM 1370 C CA . GLN A 1 167 ? -1.002 -13.591 12.346 1.00 48.06 167 GLN A CA 1
ATOM 1371 C C . GLN A 1 167 ? -0.141 -12.701 11.412 1.00 48.06 167 GLN A C 1
ATOM 1373 O O . GLN A 1 167 ? 1.061 -12.632 11.634 1.00 48.06 167 GLN A O 1
ATOM 1378 N N . LYS A 1 168 ? -0.695 -12.066 10.368 1.00 52.47 168 LYS A N 1
ATOM 1379 C CA . LYS A 1 168 ? 0.071 -11.342 9.327 1.00 52.47 168 LYS A CA 1
ATOM 1380 C C . LYS A 1 168 ? -0.239 -9.841 9.215 1.00 52.47 168 LYS A C 1
ATOM 1382 O O . LYS A 1 168 ? 0.246 -9.222 8.272 1.00 52.47 168 LYS A O 1
ATOM 1387 N N . ASP A 1 169 ? -1.011 -9.270 10.134 1.00 57.75 169 ASP A N 1
ATOM 1388 C CA . ASP A 1 169 ? -1.371 -7.849 10.083 1.00 57.75 169 ASP A CA 1
ATOM 1389 C C . ASP A 1 169 ? -0.485 -7.022 11.028 1.00 57.75 169 ASP A C 1
ATOM 1391 O O . ASP A 1 169 ? -0.320 -7.372 12.196 1.00 57.75 169 ASP A O 1
ATOM 1395 N N . GLU A 1 170 ? 0.051 -5.898 10.541 1.00 62.38 170 GLU A N 1
ATOM 1396 C CA . GLU A 1 170 ? 0.865 -4.939 11.321 1.00 62.38 170 GLU A CA 1
ATOM 1397 C C . GLU A 1 170 ? 0.124 -4.396 12.557 1.00 62.38 170 GLU A C 1
ATOM 1399 O O . GLU A 1 170 ? 0.731 -4.001 13.547 1.00 62.38 170 GLU A O 1
ATOM 1404 N N . LEU A 1 171 ? -1.209 -4.447 12.526 1.00 67.12 171 LEU A N 1
ATOM 1405 C CA . LEU A 1 171 ? -2.104 -4.009 13.597 1.00 67.12 171 LEU A CA 1
ATOM 1406 C C . LEU A 1 171 ? -2.224 -5.012 14.753 1.00 67.12 171 LEU A C 1
ATOM 1408 O O . LEU A 1 171 ? -2.892 -4.724 15.746 1.00 67.12 171 LEU A O 1
ATOM 1412 N N . LYS A 1 172 ? -1.610 -6.198 14.634 1.00 70.94 172 LYS A N 1
ATOM 1413 C CA . LYS A 1 172 ? -1.710 -7.249 15.648 1.00 70.94 172 LYS A CA 1
ATOM 1414 C C . LYS A 1 172 ? -1.213 -6.761 17.003 1.00 70.94 172 LYS A C 1
ATOM 1416 O O . LYS A 1 172 ? -1.928 -6.931 17.980 1.00 70.94 172 LYS A O 1
ATOM 1421 N N . THR A 1 173 ? -0.027 -6.156 17.056 1.00 68.44 173 THR A N 1
ATOM 1422 C CA . THR A 1 173 ? 0.577 -5.726 18.324 1.00 68.44 173 THR A CA 1
ATOM 1423 C C . THR A 1 173 ? -0.302 -4.685 19.006 1.00 68.44 173 THR A C 1
ATOM 1425 O O . THR A 1 173 ? -0.757 -4.924 20.115 1.00 68.44 173 THR A O 1
ATOM 1428 N N . MET A 1 174 ? -0.664 -3.615 18.290 1.00 72.56 174 MET A N 1
ATOM 1429 C CA . MET A 1 174 ? -1.516 -2.539 18.808 1.00 72.56 174 MET A CA 1
ATOM 1430 C C . MET A 1 174 ? -2.840 -3.057 19.392 1.00 72.56 174 MET A C 1
ATOM 1432 O O . MET A 1 174 ? -3.318 -2.556 20.406 1.00 72.56 174 MET A O 1
ATOM 1436 N N . ILE A 1 175 ? -3.465 -4.053 18.758 1.00 73.12 175 ILE A N 1
ATOM 1437 C CA . ILE A 1 175 ? -4.808 -4.477 19.165 1.00 73.12 175 ILE A CA 1
ATOM 1438 C C . ILE A 1 175 ? -4.777 -5.664 20.141 1.00 73.12 175 ILE A C 1
ATOM 1440 O O . ILE A 1 175 ? -5.619 -5.751 21.031 1.00 73.12 175 ILE A O 1
ATOM 1444 N N . GLU A 1 176 ? -3.805 -6.568 20.042 1.00 72.88 176 GLU A N 1
ATOM 1445 C CA . GLU A 1 176 ? -3.693 -7.660 21.011 1.00 72.88 176 GLU A CA 1
ATOM 1446 C C . GLU A 1 176 ? -3.121 -7.206 22.354 1.00 72.88 176 GLU A C 1
ATOM 1448 O O . GLU A 1 176 ? -3.610 -7.702 23.369 1.00 72.88 176 GLU A O 1
ATOM 1453 N N . SER A 1 177 ? -2.150 -6.280 22.385 1.00 73.81 177 SER A N 1
ATOM 1454 C CA . SER A 1 177 ? -1.615 -5.756 23.648 1.00 73.81 177 SER A CA 1
ATOM 1455 C C . SER A 1 177 ? -2.425 -4.571 24.149 1.00 73.81 177 SER A C 1
ATOM 1457 O O . SER A 1 177 ? -3.067 -4.665 25.191 1.00 73.81 177 SER A O 1
ATOM 1459 N N . ASP A 1 178 ? -2.438 -3.468 23.407 1.00 82.25 178 ASP A N 1
ATOM 1460 C CA . ASP A 1 178 ? -2.827 -2.182 23.990 1.00 82.25 178 ASP A CA 1
ATOM 1461 C C . ASP A 1 178 ? -4.343 -2.088 24.121 1.00 82.25 178 ASP A C 1
ATOM 1463 O O . ASP A 1 178 ? -4.874 -1.675 25.150 1.00 82.25 178 ASP A O 1
ATOM 1467 N N . PHE A 1 179 ? -5.057 -2.543 23.095 1.00 84.50 179 PHE A N 1
ATOM 1468 C CA . PHE A 1 179 ? -6.508 -2.476 23.082 1.00 84.50 179 PHE A CA 1
ATOM 1469 C C . PHE A 1 179 ? -7.172 -3.463 24.050 1.00 84.50 179 PHE A C 1
ATOM 1471 O O . PHE A 1 179 ? -8.094 -3.089 24.776 1.00 84.50 179 PHE A O 1
ATOM 1478 N N . ASN A 1 180 ? -6.717 -4.720 24.085 1.00 85.19 180 ASN A N 1
ATOM 1479 C CA . ASN A 1 180 ? -7.245 -5.679 25.057 1.00 85.19 180 ASN A CA 1
ATOM 1480 C C . ASN A 1 180 ? -6.874 -5.269 26.490 1.00 85.19 180 ASN A C 1
ATOM 1482 O O . ASN A 1 180 ? -7.744 -5.321 27.351 1.00 85.19 180 ASN A O 1
ATOM 1486 N N . SER A 1 181 ? -5.653 -4.772 26.725 1.00 86.44 181 SER A N 1
ATOM 1487 C CA . SER A 1 181 ? -5.244 -4.238 28.033 1.00 86.44 181 SER A CA 1
ATOM 1488 C C . SER A 1 181 ? -6.110 -3.049 28.466 1.00 86.44 181 SER A C 1
ATOM 1490 O O . SER A 1 181 ? -6.561 -2.988 29.609 1.00 86.44 181 SER A O 1
ATOM 1492 N N . MET A 1 182 ? -6.445 -2.141 27.540 1.00 88.00 182 MET A N 1
ATOM 1493 C CA . MET A 1 182 ? -7.401 -1.059 27.796 1.00 88.00 182 MET A CA 1
ATOM 1494 C C . MET A 1 182 ? -8.771 -1.610 28.221 1.00 88.00 182 MET A C 1
ATOM 1496 O O . MET A 1 182 ? -9.351 -1.130 29.195 1.00 88.00 182 MET A O 1
ATOM 1500 N N . LEU A 1 183 ? -9.295 -2.626 27.527 1.00 88.50 183 LEU A N 1
ATOM 1501 C CA . LEU A 1 183 ? -10.565 -3.255 27.899 1.00 88.50 183 LEU A CA 1
ATOM 1502 C C . LEU A 1 183 ? -10.509 -3.980 29.238 1.00 88.50 183 LEU A C 1
ATOM 1504 O O . LEU A 1 183 ? -11.479 -3.914 29.993 1.00 88.50 183 LEU A O 1
ATOM 1508 N N . ASP A 1 184 ? -9.404 -4.654 29.539 1.00 88.81 184 ASP A N 1
ATOM 1509 C CA . ASP A 1 184 ? -9.177 -5.291 30.833 1.00 88.81 184 ASP A CA 1
ATOM 1510 C C . ASP A 1 184 ? -9.179 -4.237 31.947 1.00 88.81 184 ASP A C 1
ATOM 1512 O O . ASP A 1 184 ? -9.891 -4.401 32.936 1.00 88.81 184 ASP A O 1
ATOM 1516 N N . GLY A 1 185 ? -8.503 -3.101 31.745 1.00 88.44 185 GLY A N 1
ATOM 1517 C CA . GLY A 1 185 ? -8.502 -1.979 32.685 1.00 88.44 185 GLY A CA 1
ATOM 1518 C C . GLY A 1 185 ? -9.887 -1.362 32.907 1.00 88.44 185 GLY A C 1
ATOM 1519 O O . GLY A 1 185 ? -10.258 -1.077 34.045 1.00 88.44 185 GLY A O 1
ATOM 1520 N N . ILE A 1 186 ? -10.684 -1.193 31.845 1.00 88.25 186 ILE A N 1
ATOM 1521 C CA . ILE A 1 186 ? -12.067 -0.700 31.956 1.00 88.25 186 ILE A CA 1
ATOM 1522 C C . ILE A 1 186 ? -12.945 -1.718 32.698 1.00 88.25 186 ILE A C 1
ATOM 1524 O O . ILE A 1 186 ? -13.704 -1.345 33.593 1.00 88.25 186 ILE A O 1
ATOM 1528 N N . THR A 1 187 ? -12.831 -3.003 32.355 1.00 89.00 187 THR A N 1
ATOM 1529 C CA . THR A 1 187 ? -13.625 -4.080 32.969 1.00 89.00 187 THR A CA 1
ATOM 1530 C C . THR A 1 187 ? -13.315 -4.196 34.462 1.00 89.00 187 THR A C 1
ATOM 1532 O O . THR A 1 187 ? -14.238 -4.185 35.273 1.00 89.00 187 THR A O 1
ATOM 1535 N N . ALA A 1 188 ? -12.030 -4.191 34.830 1.00 89.12 188 ALA A N 1
ATOM 1536 C CA . ALA A 1 188 ? -11.570 -4.288 36.214 1.00 89.12 188 ALA A CA 1
ATOM 1537 C C . ALA A 1 188 ? -12.041 -3.122 37.100 1.00 89.12 188 ALA A C 1
ATOM 1539 O O . ALA A 1 188 ? -12.160 -3.285 38.311 1.00 89.12 188 ALA A O 1
ATOM 1540 N N . LYS A 1 189 ? -12.321 -1.949 36.515 1.00 88.25 189 LYS A N 1
ATOM 1541 C CA . LYS A 1 189 ? -12.874 -0.795 37.241 1.00 88.25 189 LYS A CA 1
ATOM 1542 C C . LYS A 1 189 ? -14.405 -0.812 37.329 1.00 88.25 189 LYS A C 1
ATOM 1544 O O . LYS A 1 189 ? -14.955 -0.312 38.303 1.00 88.25 189 LYS A O 1
ATOM 1549 N N . ILE A 1 190 ? -15.106 -1.360 36.334 1.00 88.31 190 ILE A N 1
ATOM 1550 C CA . ILE A 1 190 ? -16.582 -1.379 36.294 1.00 88.31 190 ILE A CA 1
ATOM 1551 C C . ILE A 1 190 ? -17.170 -2.548 37.094 1.00 88.31 190 ILE A C 1
ATOM 1553 O O . ILE A 1 190 ? -18.222 -2.390 37.711 1.00 88.31 190 ILE A O 1
ATOM 1557 N N . GLU A 1 191 ? -16.507 -3.704 37.114 1.00 88.19 191 GLU A N 1
ATOM 1558 C CA . GLU A 1 191 ? -16.988 -4.897 37.823 1.00 88.19 191 GLU A CA 1
ATOM 1559 C C . GLU A 1 191 ? -17.206 -4.662 39.338 1.00 88.19 191 GLU A C 1
ATOM 1561 O O . GLU A 1 191 ? -18.289 -4.996 39.827 1.00 88.19 191 GLU A O 1
ATOM 1566 N N . PRO A 1 192 ? -16.296 -3.992 40.080 1.00 87.81 192 PRO A N 1
ATOM 1567 C CA . PRO A 1 192 ? -16.529 -3.642 41.485 1.00 87.81 192 PRO A CA 1
ATOM 1568 C C . PRO A 1 192 ? -17.687 -2.657 41.693 1.00 87.81 192 PRO A C 1
ATOM 1570 O O . PRO A 1 192 ? -18.411 -2.738 42.680 1.00 87.81 192 PRO A O 1
ATOM 1573 N N . VAL A 1 193 ? -17.887 -1.718 40.764 1.00 89.19 193 VAL A N 1
ATOM 1574 C CA . VAL A 1 193 ? -18.997 -0.754 40.834 1.00 89.19 193 VAL A CA 1
ATOM 1575 C C . VAL A 1 193 ? -20.334 -1.481 40.685 1.00 89.19 193 VAL A C 1
ATOM 1577 O O . VAL A 1 193 ? -21.269 -1.215 41.440 1.00 89.19 193 VAL A O 1
ATOM 1580 N N . GLN A 1 194 ? -20.425 -2.427 39.745 1.00 88.56 194 GLN A N 1
ATOM 1581 C CA . GLN A 1 194 ? -21.632 -3.229 39.539 1.00 88.56 194 GLN A CA 1
ATOM 1582 C C . GLN A 1 194 ? -21.930 -4.154 40.722 1.00 88.56 194 GLN A C 1
ATOM 1584 O O . GLN A 1 194 ? -23.095 -4.295 41.089 1.00 88.56 194 GLN A O 1
ATOM 1589 N N . SER A 1 195 ? -20.908 -4.758 41.335 1.00 88.69 195 SER A N 1
ATOM 1590 C CA . SER A 1 195 ? -21.106 -5.646 42.484 1.00 88.69 195 SER A CA 1
ATOM 1591 C C . SER A 1 195 ? -21.603 -4.892 43.720 1.00 88.69 195 SER A C 1
ATOM 1593 O O . SER A 1 195 ? -22.576 -5.327 44.334 1.00 88.69 195 SER A O 1
ATOM 1595 N N . VAL A 1 196 ? -21.023 -3.727 44.033 1.00 89.19 196 VAL A N 1
ATOM 1596 C CA . VAL A 1 196 ? -21.486 -2.880 45.147 1.00 89.19 196 VAL A CA 1
ATOM 1597 C C . VAL A 1 196 ? -22.892 -2.337 44.875 1.00 89.19 196 VAL A C 1
ATOM 1599 O O . VAL A 1 196 ? -23.730 -2.322 45.773 1.00 89.19 196 VAL A O 1
ATOM 1602 N N . ALA A 1 197 ? -23.195 -1.932 43.638 1.00 88.75 197 ALA A N 1
ATOM 1603 C CA . ALA A 1 197 ? -24.544 -1.498 43.276 1.00 88.75 197 ALA A CA 1
ATOM 1604 C C . ALA A 1 197 ? -25.581 -2.625 43.446 1.00 88.75 197 ALA A C 1
ATOM 1606 O O . ALA A 1 197 ? -26.665 -2.382 43.973 1.00 88.75 197 ALA A O 1
ATOM 1607 N N . ALA A 1 198 ? -25.248 -3.858 43.049 1.00 87.88 198 ALA A N 1
ATOM 1608 C CA . ALA A 1 198 ? -26.113 -5.018 43.255 1.00 87.88 198 ALA A CA 1
ATOM 1609 C C . ALA A 1 198 ? -26.306 -5.343 44.748 1.00 87.88 198 ALA A C 1
ATOM 1611 O O . ALA A 1 198 ? -27.423 -5.650 45.159 1.00 87.88 198 ALA A O 1
ATOM 1612 N N . GLU A 1 199 ? -25.253 -5.224 45.564 1.00 86.62 199 GLU A N 1
ATOM 1613 C CA . GLU A 1 199 ? -25.326 -5.381 47.025 1.00 86.62 199 GLU A CA 1
ATOM 1614 C C . GLU A 1 199 ? -26.308 -4.373 47.646 1.00 86.62 199 GLU A C 1
ATOM 1616 O O . GLU A 1 199 ? -27.176 -4.766 48.425 1.00 86.62 199 GLU A O 1
ATOM 1621 N N . ILE A 1 200 ? -26.234 -3.097 47.250 1.00 86.88 200 ILE A N 1
ATOM 1622 C CA . ILE A 1 200 ? -27.146 -2.040 47.720 1.00 86.88 200 ILE A CA 1
ATOM 1623 C C . ILE A 1 200 ? -28.603 -2.356 47.352 1.00 86.88 200 ILE A C 1
ATOM 1625 O O . ILE A 1 200 ? -29.501 -2.197 48.181 1.00 86.88 200 ILE A O 1
ATOM 1629 N N . VAL A 1 201 ? -28.858 -2.810 46.119 1.00 86.75 201 VAL A N 1
ATOM 1630 C CA . VAL A 1 201 ? -30.210 -3.186 45.668 1.00 86.75 201 VAL A CA 1
ATOM 1631 C C . VAL A 1 201 ? -30.770 -4.351 46.493 1.00 86.75 201 VAL A C 1
ATOM 1633 O O . VAL A 1 201 ? -31.903 -4.279 46.957 1.00 86.75 201 VAL A O 1
ATOM 1636 N N . LEU A 1 202 ? -29.972 -5.390 46.751 1.00 84.62 202 LEU A N 1
ATOM 1637 C CA . LEU A 1 202 ? -30.406 -6.528 47.572 1.00 84.62 202 LEU A CA 1
ATOM 1638 C C . LEU A 1 202 ? -30.670 -6.133 49.031 1.00 84.62 202 LEU A C 1
ATOM 1640 O O . LEU A 1 202 ? -31.641 -6.588 49.633 1.00 84.62 202 LEU A O 1
ATOM 1644 N N . GLN A 1 203 ? -29.827 -5.272 49.605 1.00 81.69 203 GLN A N 1
ATOM 1645 C CA . GLN A 1 203 ? -30.017 -4.781 50.972 1.00 81.69 203 GLN A CA 1
ATOM 1646 C C . GLN A 1 203 ? -31.275 -3.910 51.093 1.00 81.69 203 GLN A C 1
ATOM 1648 O O . GLN A 1 203 ? -32.011 -4.038 52.068 1.00 81.69 203 GLN A O 1
ATOM 1653 N N . THR A 1 204 ? -31.566 -3.070 50.093 1.00 81.69 204 THR A N 1
ATOM 1654 C CA . THR A 1 204 ? -32.779 -2.229 50.068 1.00 81.69 204 THR A CA 1
ATOM 1655 C C . THR A 1 204 ? -34.074 -3.014 49.904 1.00 81.69 204 THR A C 1
ATOM 1657 O O . THR A 1 204 ? -35.090 -2.605 50.461 1.00 81.69 204 THR A O 1
ATOM 1660 N N . GLU A 1 205 ? -34.056 -4.159 49.224 1.00 80.25 205 GLU A N 1
ATOM 1661 C CA . GLU A 1 205 ? -35.243 -5.009 49.061 1.00 80.25 205 GLU A CA 1
ATOM 1662 C C . GLU A 1 205 ? -35.656 -5.724 50.364 1.00 80.25 205 GLU A C 1
ATOM 1664 O O . GLU A 1 205 ? -36.834 -6.011 50.582 1.00 80.25 205 GLU A O 1
ATOM 1669 N N . HIS A 1 206 ? -34.703 -5.972 51.266 1.00 73.56 206 HIS A N 1
ATOM 1670 C CA . HIS A 1 206 ? -34.931 -6.655 52.546 1.00 73.56 206 HIS A CA 1
ATOM 1671 C C . HIS A 1 206 ? -34.898 -5.727 53.772 1.00 73.56 206 HIS A C 1
ATOM 1673 O O . HIS A 1 206 ? -35.009 -6.196 54.907 1.00 73.56 206 HIS A O 1
ATOM 1679 N N . LEU A 1 207 ? -34.781 -4.416 53.555 1.00 74.50 207 LEU A N 1
ATOM 1680 C CA . LEU A 1 207 ? -34.642 -3.418 54.611 1.00 74.50 207 LEU A CA 1
ATOM 1681 C C . LEU A 1 207 ? -35.960 -3.217 55.377 1.00 74.50 207 LEU A C 1
ATOM 1683 O O . LEU A 1 207 ? -36.965 -2.757 54.832 1.00 74.50 207 LEU A O 1
ATOM 1687 N N . LYS A 1 208 ? -35.943 -3.520 56.682 1.00 72.69 208 LYS A N 1
ATOM 1688 C CA . LYS A 1 208 ? -36.959 -3.041 57.627 1.00 72.69 208 LYS A CA 1
ATOM 1689 C C . LYS A 1 208 ? -36.533 -1.648 58.116 1.00 72.69 208 LYS A C 1
ATOM 1691 O O . LYS A 1 208 ? -35.414 -1.529 58.603 1.00 72.69 208 LYS A O 1
ATOM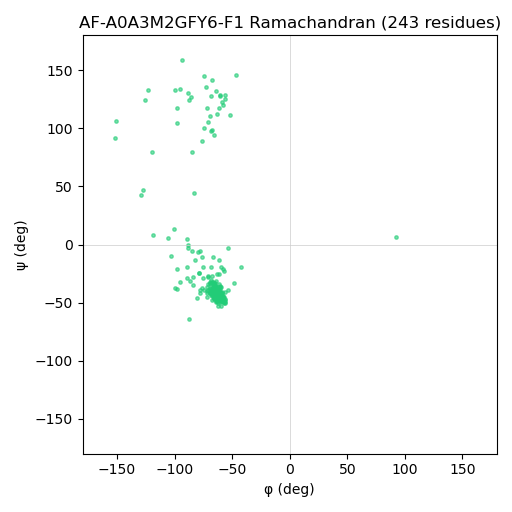 1696 N N . PRO A 1 209 ? -37.391 -0.613 58.029 1.00 66.50 209 PRO A N 1
ATOM 1697 C CA . PRO A 1 209 ? -37.014 0.771 58.348 1.00 66.50 209 PRO A CA 1
ATOM 1698 C C . PRO A 1 209 ? -36.486 1.010 59.774 1.00 66.50 209 PRO A C 1
ATOM 1700 O O . PRO A 1 209 ? -35.797 1.998 59.996 1.00 66.50 209 PRO A O 1
ATOM 1703 N N . ASP A 1 210 ? -36.799 0.112 60.712 1.00 74.19 210 ASP A N 1
ATOM 1704 C CA . ASP A 1 210 ? -36.457 0.212 62.140 1.00 74.19 210 ASP A CA 1
ATOM 1705 C C . ASP A 1 210 ? -35.237 -0.637 62.555 1.00 74.19 210 ASP A C 1
ATOM 1707 O O . ASP A 1 210 ? -35.024 -0.846 63.747 1.00 74.19 210 ASP A O 1
ATOM 1711 N N . ASP A 1 211 ? -34.444 -1.155 61.610 1.00 80.56 211 ASP A N 1
ATOM 1712 C CA . ASP A 1 211 ? -33.203 -1.888 61.907 1.00 80.56 211 ASP A CA 1
ATOM 1713 C C . ASP A 1 211 ? -31.966 -0.967 61.763 1.00 80.56 211 ASP A C 1
ATOM 1715 O O . ASP A 1 211 ? -31.557 -0.653 60.637 1.00 80.56 211 ASP A O 1
ATOM 1719 N N . PRO A 1 212 ? -31.353 -0.512 62.878 1.00 80.44 212 PRO A N 1
ATOM 1720 C CA . PRO A 1 212 ? -30.196 0.382 62.847 1.00 80.44 212 PRO A CA 1
ATOM 1721 C C . PRO A 1 212 ? -28.963 -0.258 62.196 1.00 80.44 212 PRO A C 1
ATOM 1723 O O . PRO A 1 212 ? -28.174 0.443 61.565 1.00 80.44 212 PRO A O 1
ATOM 1726 N N . GLU A 1 213 ? -28.805 -1.579 62.320 1.00 82.19 213 GLU A N 1
ATOM 1727 C CA . GLU A 1 213 ? -27.660 -2.317 61.778 1.00 82.19 213 GLU A CA 1
ATOM 1728 C C . GLU A 1 213 ? -27.754 -2.404 60.247 1.00 82.19 213 GLU A C 1
ATOM 1730 O O . GLU A 1 213 ? -26.773 -2.176 59.534 1.00 82.19 213 GLU A O 1
ATOM 1735 N N . ALA A 1 214 ? -28.965 -2.619 59.723 1.00 79.12 214 ALA A N 1
ATOM 1736 C CA . ALA A 1 214 ? -29.230 -2.604 58.286 1.00 79.12 214 ALA A CA 1
ATOM 1737 C C . ALA A 1 214 ? -29.011 -1.212 57.659 1.00 79.12 214 ALA A C 1
ATOM 1739 O O . ALA A 1 214 ? -28.514 -1.106 56.535 1.00 79.12 214 ALA A O 1
ATOM 1740 N N . LEU A 1 215 ? -29.343 -0.138 58.387 1.00 81.44 215 LEU A N 1
ATOM 1741 C CA . LEU A 1 215 ? -29.081 1.240 57.960 1.00 81.44 215 LEU A CA 1
ATOM 1742 C C . LEU A 1 215 ? -27.578 1.554 57.914 1.00 81.44 215 LEU A C 1
ATOM 1744 O O . LEU A 1 215 ? -27.117 2.151 56.939 1.00 81.44 215 LEU A O 1
ATOM 1748 N N . GLU A 1 216 ? -26.796 1.139 58.915 1.00 84.62 216 GLU A N 1
ATOM 1749 C CA . GLU A 1 216 ? -25.334 1.302 58.886 1.00 84.62 216 GLU A CA 1
ATOM 1750 C C . GLU A 1 216 ? -24.679 0.494 57.757 1.00 84.62 216 GLU A C 1
ATOM 1752 O O . GLU A 1 216 ? -23.807 1.012 57.047 1.00 84.62 216 GLU A O 1
ATOM 1757 N N . ALA A 1 217 ? -25.131 -0.745 57.533 1.00 84.50 217 ALA A N 1
ATOM 1758 C CA . ALA A 1 217 ? -24.651 -1.588 56.441 1.00 84.50 217 ALA A CA 1
ATOM 1759 C C . ALA A 1 217 ? -24.884 -0.923 55.073 1.00 84.50 217 ALA A C 1
ATOM 1761 O O . ALA A 1 217 ? -23.947 -0.824 54.271 1.00 84.50 217 ALA A O 1
ATOM 1762 N N . LEU A 1 218 ? -26.079 -0.367 54.850 1.00 86.50 218 LEU A N 1
ATOM 1763 C CA . LEU A 1 218 ? -26.421 0.366 53.631 1.00 86.50 218 LEU A CA 1
ATOM 1764 C C . LEU A 1 218 ? -25.510 1.585 53.424 1.00 86.50 218 LEU A C 1
ATOM 1766 O O . LEU A 1 218 ? -24.946 1.769 52.343 1.00 86.50 218 LEU A O 1
ATOM 1770 N N . TRP A 1 219 ? -25.320 2.406 54.461 1.00 86.88 219 TRP A N 1
ATOM 1771 C CA . TRP A 1 219 ? -24.446 3.581 54.389 1.00 86.88 219 TRP A CA 1
ATOM 1772 C C . TRP A 1 219 ? -22.997 3.209 54.076 1.00 86.88 219 TRP A C 1
ATOM 1774 O O . TRP A 1 219 ? -22.335 3.889 53.287 1.00 86.88 219 TRP A O 1
ATOM 1784 N N . SER A 1 220 ? -22.509 2.103 54.637 1.00 86.88 220 SER A N 1
ATOM 1785 C CA . SER A 1 220 ? -21.176 1.590 54.326 1.00 86.88 220 SER A CA 1
ATOM 1786 C C . SER A 1 220 ? -21.052 1.150 52.859 1.00 86.88 220 SER A C 1
ATOM 1788 O O . SER A 1 220 ? -20.021 1.388 52.227 1.00 86.88 220 SER A O 1
ATOM 1790 N N . ALA A 1 221 ? -22.099 0.550 52.281 1.00 87.62 221 ALA A N 1
ATOM 1791 C CA . ALA A 1 221 ? -22.136 0.148 50.878 1.00 87.62 221 ALA A CA 1
ATOM 1792 C C . ALA A 1 221 ? -22.167 1.366 49.939 1.00 87.62 221 ALA A C 1
ATOM 1794 O O . ALA A 1 221 ? -21.377 1.432 48.996 1.00 87.62 221 ALA A O 1
ATOM 1795 N N . VAL A 1 222 ? -22.979 2.382 50.248 1.00 89.12 222 VAL A N 1
ATOM 1796 C CA . VAL A 1 222 ? -23.016 3.652 49.499 1.00 89.12 222 VAL A CA 1
ATOM 1797 C C . VAL A 1 222 ? -21.657 4.355 49.530 1.00 89.12 222 VAL A C 1
ATOM 1799 O O . VAL A 1 222 ? -21.165 4.788 48.490 1.00 89.12 222 VAL A O 1
ATOM 1802 N N . LYS A 1 223 ? -20.992 4.405 50.690 1.00 90.62 223 LYS A N 1
ATOM 1803 C CA . LYS A 1 223 ? -19.661 5.021 50.815 1.00 90.62 223 LYS A CA 1
ATOM 1804 C C . LYS A 1 223 ? -18.580 4.249 50.052 1.00 90.62 223 LYS A C 1
ATOM 1806 O O . LYS A 1 223 ? -17.668 4.845 49.483 1.00 90.62 223 LYS A O 1
ATOM 1811 N N . ARG A 1 224 ? -18.685 2.915 49.993 1.00 89.38 224 ARG A N 1
ATOM 1812 C CA . ARG A 1 224 ? -17.828 2.080 49.131 1.00 89.38 224 ARG A CA 1
ATOM 1813 C C . ARG A 1 224 ? -18.056 2.396 47.653 1.00 89.38 224 ARG A C 1
ATOM 1815 O O . ARG A 1 224 ? -17.074 2.535 46.928 1.00 89.38 224 ARG A O 1
ATOM 1822 N N . LEU A 1 225 ? -19.308 2.557 47.223 1.00 90.62 225 LEU A N 1
ATOM 1823 C CA . LEU A 1 225 ? -19.643 2.931 45.847 1.00 90.62 225 LEU A CA 1
ATOM 1824 C C . LEU A 1 225 ? -19.074 4.308 45.480 1.00 90.62 225 LEU A C 1
ATOM 1826 O O . LEU A 1 225 ? -18.442 4.447 44.437 1.00 90.62 225 LEU A O 1
ATOM 1830 N N . GLU A 1 226 ? -19.242 5.300 46.355 1.00 88.62 226 GLU A N 1
ATOM 1831 C CA . GLU A 1 226 ? -18.682 6.645 46.184 1.00 88.62 226 GLU A CA 1
ATOM 1832 C C . GLU A 1 226 ? -17.158 6.595 46.009 1.00 88.62 226 GLU A C 1
ATOM 1834 O O . GLU A 1 226 ? -16.615 7.149 45.053 1.00 88.62 226 GLU A O 1
ATOM 1839 N N . ASN A 1 227 ? -16.464 5.848 46.870 1.00 88.06 227 ASN A N 1
ATOM 1840 C CA . ASN A 1 227 ? -15.016 5.682 46.772 1.00 88.06 227 ASN A CA 1
ATOM 1841 C C . ASN A 1 227 ? -14.577 5.009 45.462 1.00 88.06 227 ASN A C 1
ATOM 1843 O O . ASN A 1 227 ? -13.532 5.371 44.928 1.00 88.06 227 ASN A O 1
ATOM 1847 N N . GLN A 1 228 ? -15.341 4.043 44.940 1.00 88.50 228 GLN A N 1
ATOM 1848 C CA . GLN A 1 228 ? -15.053 3.405 43.647 1.00 88.50 228 GLN A CA 1
ATOM 1849 C C . GLN A 1 228 ? -15.279 4.374 42.480 1.00 88.50 228 GLN A C 1
ATOM 1851 O O . GLN A 1 228 ? -14.460 4.441 41.566 1.00 88.50 228 GLN A O 1
ATOM 1856 N N . LEU A 1 229 ? -16.351 5.169 42.525 1.00 87.38 229 LEU A N 1
ATOM 1857 C CA . LEU A 1 229 ? -16.651 6.174 41.503 1.00 87.38 229 LEU A CA 1
ATOM 1858 C C . LEU A 1 229 ? -15.612 7.303 41.473 1.00 87.38 229 LEU A C 1
ATOM 1860 O O . LEU A 1 229 ? -15.243 7.758 40.393 1.00 87.38 229 LEU A O 1
ATOM 1864 N N . ASN A 1 230 ? -15.062 7.686 42.626 1.00 87.19 230 ASN A N 1
ATOM 1865 C CA . ASN A 1 230 ? -13.995 8.687 42.720 1.00 87.19 230 ASN A CA 1
ATOM 1866 C C . ASN A 1 230 ? -12.662 8.235 42.092 1.00 87.19 230 ASN A C 1
ATOM 1868 O O . ASN A 1 230 ? -11.770 9.057 41.903 1.00 87.19 230 ASN A O 1
ATOM 1872 N N . GLN A 1 231 ? -12.509 6.955 41.730 1.00 83.88 231 GLN A N 1
ATOM 1873 C CA . GLN A 1 231 ? -11.342 6.468 40.979 1.00 83.88 231 GLN A CA 1
ATOM 1874 C C . GLN A 1 231 ? -11.414 6.761 39.472 1.00 83.88 231 GLN A C 1
ATOM 1876 O O . GLN A 1 231 ? -10.464 6.449 38.746 1.00 83.88 231 GLN A O 1
ATOM 1881 N N . PHE A 1 232 ? 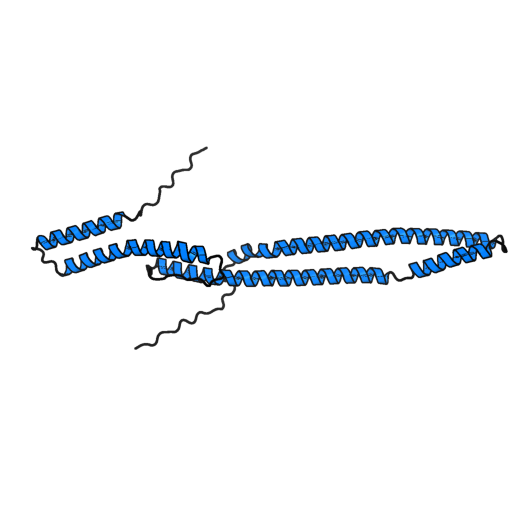-12.541 7.282 38.981 1.00 84.75 232 PHE A N 1
ATOM 1882 C CA . PHE A 1 232 ? -12.716 7.676 37.589 1.00 84.75 232 PHE A CA 1
ATOM 1883 C C . PHE A 1 232 ? -12.502 9.185 37.449 1.00 84.75 232 PHE A C 1
ATOM 1885 O O . PHE A 1 232 ? -13.257 9.992 37.989 1.00 84.75 232 PHE A O 1
ATOM 1892 N N . GLU A 1 233 ? -11.493 9.580 36.675 1.00 79.81 233 GLU A N 1
ATOM 1893 C CA . GLU A 1 233 ? -11.285 10.979 36.297 1.00 79.81 233 GLU A CA 1
ATOM 1894 C C . GLU A 1 233 ? -12.292 11.375 35.208 1.00 79.81 233 GLU A C 1
ATOM 1896 O O . GLU A 1 233 ? -12.059 11.217 34.011 1.00 79.81 233 GLU A O 1
ATOM 1901 N N . CYS A 1 234 ? -13.460 11.861 35.629 1.00 72.25 234 CYS A N 1
ATOM 1902 C CA . CYS A 1 234 ? -14.530 12.306 34.727 1.00 72.25 234 CYS A CA 1
ATOM 1903 C C . CYS A 1 234 ? -14.416 13.789 34.326 1.00 72.25 234 CYS A C 1
ATOM 1905 O O . CYS A 1 234 ? -15.254 14.299 33.578 1.00 72.25 234 CYS A O 1
ATOM 1907 N N . THR A 1 235 ? -13.404 14.505 34.819 1.00 72.31 235 THR A N 1
ATOM 1908 C CA . THR A 1 235 ? -13.169 15.917 34.512 1.00 72.31 235 THR A CA 1
ATOM 1909 C C . THR A 1 235 ? -12.325 16.055 33.249 1.00 72.31 235 THR A C 1
ATOM 1911 O O . THR A 1 235 ? -11.224 15.524 33.134 1.00 72.31 235 THR A O 1
ATOM 1914 N N . ARG A 1 236 ? -12.842 16.794 32.262 1.00 57.66 236 ARG A N 1
ATOM 1915 C CA . ARG A 1 236 ? -12.066 17.145 31.069 1.00 57.66 236 ARG A CA 1
ATOM 1916 C C . ARG A 1 236 ? -10.955 18.112 31.511 1.00 57.66 236 ARG A C 1
ATOM 1918 O O . ARG A 1 236 ? -11.299 19.111 32.145 1.00 57.66 236 ARG A O 1
ATOM 1925 N N . PRO A 1 237 ? -9.669 17.868 31.198 1.00 59.22 237 PRO A N 1
ATOM 1926 C CA . PRO A 1 237 ? -8.620 18.832 31.510 1.00 59.22 237 PRO A CA 1
ATOM 1927 C C . PRO A 1 237 ? -8.985 20.168 30.857 1.00 59.22 237 PRO A C 1
ATOM 1929 O O . PRO A 1 237 ? -9.354 20.205 29.677 1.00 59.22 237 PRO A O 1
ATOM 1932 N N . SER A 1 238 ? -8.970 21.251 31.639 1.00 55.16 238 SER A N 1
ATOM 1933 C CA . SER A 1 238 ? -9.198 22.594 31.116 1.00 55.16 238 SER A CA 1
ATOM 1934 C C . SER A 1 238 ? -8.181 22.839 30.013 1.00 55.16 238 SER A C 1
ATOM 1936 O O . SER A 1 238 ? -6.983 22.667 30.227 1.00 55.16 238 SER A O 1
ATOM 1938 N N . GLN A 1 239 ? -8.650 23.201 28.820 1.00 54.91 239 GLN A N 1
ATOM 1939 C CA . GLN A 1 239 ? -7.752 23.704 27.793 1.00 54.91 239 GLN A CA 1
ATOM 1940 C C . GLN A 1 239 ? -7.201 25.034 28.293 1.00 54.91 239 GLN A C 1
ATOM 1942 O O . GLN A 1 239 ? -7.864 26.064 28.171 1.00 54.91 239 GLN A O 1
ATOM 1947 N N . ASP A 1 240 ? -6.029 24.990 28.922 1.00 47.38 240 ASP A N 1
ATOM 1948 C CA . ASP A 1 240 ? -5.275 26.195 29.203 1.00 47.38 240 ASP A CA 1
ATOM 1949 C C . ASP A 1 240 ? -4.953 26.865 27.868 1.00 47.38 240 ASP A C 1
ATOM 1951 O O . ASP A 1 240 ? -4.528 26.232 26.895 1.00 47.38 240 ASP A O 1
ATOM 1955 N N . LYS A 1 241 ? -5.279 28.157 27.820 1.00 49.91 241 LYS A N 1
ATOM 1956 C CA . LYS A 1 241 ? -5.037 29.067 26.703 1.00 49.91 241 LYS A CA 1
ATOM 1957 C C . LYS A 1 241 ? -3.602 28.911 26.187 1.00 49.91 241 LYS A C 1
ATOM 1959 O O . LYS A 1 241 ? -2.697 28.749 27.000 1.00 49.91 241 LYS A O 1
ATOM 1964 N N . PRO A 1 242 ? -3.364 29.066 24.872 1.00 50.84 242 PRO A N 1
ATOM 1965 C CA . PRO A 1 242 ? -2.005 29.210 24.379 1.00 50.84 242 PRO A CA 1
ATOM 1966 C C . PRO A 1 242 ? -1.378 30.430 25.058 1.00 50.84 242 PRO A C 1
ATOM 1968 O O . PRO A 1 242 ? -1.930 31.532 24.980 1.00 50.84 242 PRO A O 1
ATOM 1971 N N . GLU A 1 243 ? -0.253 30.217 25.739 1.00 46.88 243 GLU A N 1
ATOM 1972 C CA . GLU A 1 243 ? 0.652 31.291 26.127 1.00 46.88 243 GLU A CA 1
ATOM 1973 C C . GLU A 1 243 ? 0.964 32.094 24.862 1.00 46.88 243 GLU A C 1
ATOM 1975 O O . GLU A 1 243 ? 1.543 31.602 23.890 1.00 46.88 243 GLU A O 1
ATOM 1980 N N . THR A 1 244 ? 0.456 33.320 24.834 1.00 55.72 244 THR A N 1
ATOM 1981 C CA . THR A 1 244 ? 0.774 34.306 23.817 1.00 55.72 244 THR A CA 1
ATOM 1982 C C . THR A 1 244 ? 2.261 34.619 23.911 1.00 55.72 244 THR A C 1
ATOM 1984 O O . THR A 1 244 ? 2.695 35.163 24.922 1.00 55.72 244 THR A O 1
ATOM 1987 N N . SER A 1 245 ? 2.973 34.195 22.865 1.00 47.03 245 SER A N 1
ATOM 1988 C CA . SER A 1 245 ? 4.041 34.899 22.128 1.00 47.03 245 SER A CA 1
ATOM 1989 C C . SER A 1 245 ? 4.849 35.957 22.876 1.00 47.03 245 SER A C 1
ATOM 1991 O O . SER A 1 245 ? 4.254 36.991 23.250 1.00 47.03 245 SER A O 1
#

Foldseek 3Di:
DDDDDPPDDPPPDPDPDPPVLVVLLVVLVVVLVVVLVVLVVVLVVVVVVVVVVVVVLVVVLVVLVVVLVVLVVVCVVPPDPSVVVSVVSVVVNVVSVVVVVPDPVVVVVVNVVSVVVSVVVSVVSVVVSVVVSSVVCVLPVVVVVVVVVVVVVVVVVPLPDADADPDPHPCRCVRNPVVNVVSVVVCVLVVQLVVLVVVLVVLVVPDDPPDPVSVVVNVVSVVSNVVSVVVDPPDDPPPDDPDDD

Radius of gyration: 43.55 Å; Cα contacts (8 Å, |Δi|>4): 85; chains: 1; bounding box: 85×57×133 Å

Nearest PDB structures (foldseek):
  5j4o-assembly1_A  TM=2.156E-01  e=5.538E+00  Homo sapiens

Mean predicted aligned error: 16.43 Å

Secondary structure (DSSP, 8-state):
-PPP---------TTS-HHHHHHHHHHHHHHHHHHHHHHHHHHHHHHHHHHHHHHHHHHHHHHHHHHHHHHHHHHTTSTTTHHHHHHHHHHHHHHHHHHHSS-THHHHHHHHHHHHHHHHHHHHHHHHHHHHHHHHHHHHHHHHHHHHHHHHHHHTT-TT------TT-TTHHIIIIIIHHHHHHHHHHHHHHHHHHHHHHHHHHT--TT-HHHHHHHHHHHHHHHHHHTTS--SPPP-PPP---

Sequence (245 aa):
MPKSKAYQVNQRSWFSNQGFQFRFLWIPIVPVLLLTIGLTLVSFYVWTVLNSYIEEWSTYANELQQALVIVQEVAVRDTASVESRAKTVQRKVDVLRLVKAMPEFEIDFLLTINLIFGLVVLVVVLVVAVWIALIQSHRIAGPIDRFNRMMKEIGTGKLYWRMRFRQKDELKTMIESDFNSMLDGITAKIEPVQSVAAEIVLQTEHLKPDDPEALEALWSAVKRLENQLNQFECTRPSQDKPETS

Solvent-accessible surface area (backbone atoms only — not comparable to full-atom values): 14335 Å² total; per-residue (Å²): 138,85,81,80,80,79,82,78,78,80,89,78,66,95,77,83,57,70,79,61,54,63,73,53,50,53,69,45,48,52,61,44,50,54,51,53,51,52,51,52,52,51,54,49,50,52,49,54,55,54,51,54,52,50,55,55,54,52,52,55,51,52,54,46,49,50,54,35,54,53,42,54,59,53,28,77,78,44,69,79,74,32,50,63,53,34,54,55,45,45,51,53,41,51,52,47,47,52,60,66,61,48,56,71,62,62,57,57,48,53,51,50,50,51,51,53,50,51,51,51,51,50,52,53,46,52,51,52,31,52,52,52,44,51,54,53,49,59,65,49,52,59,58,50,55,52,50,54,53,48,53,53,44,41,74,71,69,53,62,86,72,77,70,80,71,69,98,84,50,89,61,37,59,60,42,55,51,55,48,40,49,51,43,50,55,52,44,68,61,47,53,60,49,52,50,42,52,51,51,48,52,57,49,62,76,70,58,58,97,86,40,71,67,62,53,53,53,48,53,52,41,52,53,50,42,51,58,56,56,69,72,55,87,82,69,77,80,77,84,74,73,80,81,79,129